Protein AF-E8N8U2-F1 (afdb_monomer_lite)

Radius of gyration: 22.41 Å; chains: 1; bounding box: 60×33×63 Å

Foldseek 3Di:
DFDWDWDQQDPPDDAQQLCVLLVVLVVLLVVLLVVLVVLVVQLVPDPDPLSVQQSVLSSVLSVLVSVLSVVVSVLSVRQIFTFRQPAFFTWQAADCVNLVSLLVSLVSQCRNVVSCVVVVVVVVLPPPVDHSVVRNVVSVVVNVVSVVLVVFHFAWTQALQGIFTFSQPDTDDDGLQQWDDWDWDDVVTWTWTHGPVGDDTDTGDCNRHVHRNVVVSLLSVCCSVCNVLNVQSRVTNVSSSVVSSVVSDDPD

Organism: Microbacterium testaceum (strain StLB037) (NCBI:txid979556)

Sequence (252 aa):
MKKILMRRLSDGRAHIPLAGDARRLSVVQGVTIAIAAGLVLIVAVADDLGIRLLFGAFSLLLVAIAAYVGCLRRLLETGVVRIDTRGPGLRFRPPVWPTAFLVAILLLLALPAVAVVVIGDAGEALSPRRSPLLLPVFSAICLAVMIWRLRVPAGLRLTVDGIRGIRARGDLAWSWDEVGEVGVDGPPAALTLTMKDGYVPVTASMRYLGSDPNQVAAIVRFFRDHPEERAILARGGQAALDRAADALRPLD

pLDDT: mean 77.25, std 13.52, range [32.91, 92.69]

Structure (mmCIF, N/CA/C/O backbone):
data_AF-E8N8U2-F1
#
_entry.id   AF-E8N8U2-F1
#
loop_
_atom_site.group_PDB
_atom_site.id
_atom_site.type_symbol
_atom_site.label_atom_id
_atom_site.label_alt_id
_atom_site.label_comp_id
_atom_site.label_asym_id
_atom_site.label_entity_id
_atom_site.label_seq_id
_atom_site.pdbx_PDB_ins_code
_atom_site.Cartn_x
_atom_site.Cartn_y
_atom_site.Cartn_z
_atom_site.occupancy
_atom_site.B_iso_or_equiv
_atom_site.auth_seq_id
_atom_site.auth_comp_id
_atom_site.auth_asym_id
_atom_site.auth_atom_id
_atom_site.pdbx_PDB_model_num
ATOM 1 N N . MET A 1 1 ? -17.807 -13.121 -7.580 1.00 32.91 1 MET A N 1
ATOM 2 C CA . MET A 1 1 ? -17.647 -11.645 -7.595 1.00 32.91 1 MET A CA 1
ATOM 3 C C . MET A 1 1 ? -17.161 -11.118 -6.240 1.00 32.91 1 MET A C 1
ATOM 5 O O . MET A 1 1 ? -17.768 -11.438 -5.223 1.00 32.91 1 MET A O 1
ATOM 9 N N . LYS A 1 2 ? -16.036 -10.381 -6.204 1.00 38.50 2 LYS A N 1
ATOM 10 C CA . LYS A 1 2 ? -15.486 -9.697 -5.008 1.00 38.50 2 LYS A CA 1
ATOM 11 C C . LYS A 1 2 ? -16.257 -8.390 -4.781 1.00 38.50 2 LYS A C 1
ATOM 13 O O . LYS A 1 2 ? -16.277 -7.566 -5.687 1.00 38.50 2 LYS A O 1
ATOM 18 N N . LYS A 1 3 ? -16.853 -8.186 -3.602 1.00 39.16 3 LYS A N 1
ATOM 19 C CA . LYS A 1 3 ? -17.550 -6.938 -3.248 1.00 39.16 3 LYS A CA 1
ATOM 20 C C . LYS A 1 3 ? -16.625 -6.113 -2.348 1.00 39.16 3 LYS A C 1
ATOM 22 O O . LYS A 1 3 ? -16.589 -6.318 -1.139 1.00 39.16 3 LYS A O 1
ATOM 27 N N . ILE A 1 4 ? -15.796 -5.276 -2.972 1.00 47.12 4 ILE A N 1
ATOM 28 C CA . ILE A 1 4 ? -14.985 -4.274 -2.269 1.00 47.12 4 ILE A CA 1
ATOM 29 C C . ILE A 1 4 ? -15.901 -3.072 -2.070 1.00 47.12 4 ILE A C 1
ATOM 31 O O . ILE A 1 4 ? -16.283 -2.433 -3.048 1.00 47.12 4 ILE A O 1
ATOM 35 N N . LEU A 1 5 ? -16.290 -2.805 -0.827 1.00 50.88 5 LEU A N 1
ATOM 36 C CA . LEU A 1 5 ? -17.048 -1.605 -0.497 1.00 50.88 5 LEU A CA 1
ATOM 37 C C . LEU A 1 5 ? -16.075 -0.425 -0.424 1.00 50.88 5 LEU A C 1
ATOM 39 O O . LEU A 1 5 ? -15.012 -0.556 0.180 1.00 50.88 5 LEU A O 1
ATOM 43 N N . MET A 1 6 ? -16.435 0.687 -1.064 1.00 50.19 6 MET A N 1
ATOM 44 C CA . MET A 1 6 ? -15.701 1.951 -1.037 1.00 50.19 6 MET A CA 1
ATOM 45 C C . MET A 1 6 ? -16.554 2.988 -0.304 1.00 50.19 6 MET A C 1
ATOM 47 O O . MET A 1 6 ? -17.667 3.264 -0.744 1.00 50.19 6 MET A O 1
ATOM 51 N N . ARG A 1 7 ? -16.063 3.552 0.806 1.00 52.69 7 ARG A N 1
ATOM 52 C CA . ARG A 1 7 ? -16.777 4.591 1.573 1.00 52.69 7 ARG A CA 1
ATOM 53 C C . ARG A 1 7 ? -15.791 5.622 2.135 1.00 52.69 7 ARG A C 1
ATOM 55 O O . ARG A 1 7 ? -14.693 5.249 2.549 1.00 52.69 7 ARG A O 1
ATOM 62 N N . ARG A 1 8 ? -16.183 6.901 2.125 1.00 53.19 8 ARG A N 1
ATOM 63 C CA . ARG A 1 8 ? -15.493 8.031 2.776 1.00 53.19 8 ARG A CA 1
ATOM 64 C C . ARG A 1 8 ? -16.214 8.297 4.101 1.00 53.19 8 ARG A C 1
ATOM 66 O O . ARG A 1 8 ? -17.439 8.368 4.085 1.00 53.19 8 ARG A O 1
ATOM 73 N N . LEU A 1 9 ? -15.496 8.351 5.227 1.00 53.72 9 LEU A N 1
ATOM 74 C CA . LEU A 1 9 ? -16.121 8.308 6.562 1.00 53.72 9 LEU A CA 1
ATOM 75 C C . LEU A 1 9 ? -16.034 9.614 7.369 1.00 53.72 9 LEU A C 1
ATOM 77 O O . LEU A 1 9 ? -16.703 9.701 8.388 1.00 53.72 9 LEU A O 1
ATOM 81 N N . SER A 1 10 ? -15.280 10.641 6.954 1.00 49.28 10 SER A N 1
ATOM 82 C CA . SER A 1 10 ? -15.231 11.908 7.711 1.00 49.28 10 SER A CA 1
ATOM 83 C C . SER A 1 10 ? -14.700 13.081 6.880 1.00 49.28 10 SER A C 1
ATOM 85 O O . SER A 1 10 ? -13.643 12.932 6.264 1.00 49.28 10 SER A O 1
ATOM 87 N N . ASP A 1 11 ? -15.361 14.241 6.983 1.00 47.38 11 ASP A N 1
ATOM 88 C CA . ASP A 1 11 ? -14.888 15.565 6.522 1.00 47.38 11 ASP A CA 1
ATOM 89 C C . ASP A 1 11 ? -14.392 16.479 7.679 1.00 47.38 11 ASP A C 1
ATOM 91 O O . ASP A 1 11 ? -13.980 17.605 7.428 1.00 47.38 11 ASP A O 1
ATOM 95 N N . GLY A 1 12 ? -14.379 16.021 8.945 1.00 41.62 12 GLY A N 1
ATOM 96 C CA . GLY A 1 12 ? -14.263 16.918 10.117 1.00 41.62 12 GLY A CA 1
ATOM 97 C C . GLY A 1 12 ? -12.972 16.894 10.959 1.00 41.62 12 GLY A C 1
ATOM 98 O O . GLY A 1 12 ? -12.856 17.690 11.885 1.00 41.62 12 GLY A O 1
ATOM 99 N N . ARG A 1 13 ? -11.993 16.010 10.706 1.00 41.97 13 ARG A N 1
ATOM 100 C CA . ARG A 1 13 ? -10.695 16.007 11.432 1.00 41.97 13 ARG A CA 1
ATOM 101 C C . ARG A 1 13 ? -9.575 16.576 10.566 1.00 41.97 13 ARG A C 1
ATOM 103 O O . ARG A 1 13 ? -9.617 16.412 9.350 1.00 41.97 13 ARG A O 1
ATOM 110 N N . ALA A 1 14 ? -8.556 17.170 11.202 1.00 42.66 14 ALA A N 1
ATOM 111 C CA . ALA A 1 14 ? -7.316 17.602 10.551 1.00 42.66 14 ALA A CA 1
ATOM 112 C C . ALA A 1 14 ? -6.769 16.466 9.670 1.00 42.66 14 ALA A C 1
ATOM 114 O O . ALA A 1 14 ? -6.264 15.457 10.161 1.00 42.66 14 ALA A O 1
ATOM 115 N N . HIS A 1 15 ? -6.975 16.601 8.362 1.00 56.41 15 HIS A N 1
ATOM 116 C CA . HIS A 1 15 ? -6.668 15.568 7.390 1.00 56.41 15 HIS A CA 1
ATOM 117 C C . HIS A 1 15 ? -5.213 15.731 6.977 1.00 56.41 15 HIS A C 1
ATOM 119 O O . HIS A 1 15 ? -4.861 16.730 6.347 1.00 56.41 15 HIS A O 1
ATOM 125 N N . ILE A 1 16 ? -4.362 14.763 7.325 1.00 55.03 16 ILE A N 1
ATOM 126 C CA . ILE A 1 16 ? -2.995 14.767 6.810 1.00 55.03 16 ILE A CA 1
ATOM 127 C C . ILE A 1 16 ? -3.089 14.469 5.314 1.00 55.03 16 ILE A C 1
ATOM 129 O O . ILE A 1 16 ? -3.596 13.401 4.942 1.00 55.03 16 ILE A O 1
ATOM 133 N N . PRO A 1 17 ? -2.656 15.401 4.446 1.00 60.53 17 PRO A N 1
ATOM 134 C CA . PRO A 1 17 ? -2.900 15.280 3.027 1.00 60.53 17 PRO A CA 1
ATOM 135 C C . PRO A 1 17 ? -2.204 14.039 2.473 1.00 60.53 17 PRO A C 1
ATOM 137 O O . PRO A 1 17 ? -0.979 13.915 2.500 1.00 60.53 17 PRO A O 1
ATOM 140 N N . LEU A 1 18 ? -2.999 13.172 1.846 1.00 61.81 18 LEU A N 1
ATOM 141 C CA . LEU A 1 18 ? -2.507 12.135 0.931 1.00 61.81 18 LEU A CA 1
ATOM 142 C C . LEU A 1 18 ? -1.727 12.763 -0.248 1.00 61.81 18 LEU A C 1
ATOM 144 O O . LEU A 1 18 ? -0.891 12.119 -0.878 1.00 61.81 18 LEU A O 1
ATOM 148 N N . ALA A 1 19 ? -2.015 14.038 -0.543 1.00 51.94 19 ALA A N 1
ATOM 149 C CA . ALA A 1 19 ? -1.671 14.752 -1.770 1.00 51.94 19 ALA A CA 1
ATOM 150 C C . ALA A 1 19 ? -0.252 15.345 -1.838 1.00 51.94 19 ALA A C 1
ATOM 152 O O . ALA A 1 19 ? 0.166 15.742 -2.928 1.00 51.94 19 ALA A O 1
ATOM 153 N N . GLY A 1 20 ? 0.512 15.382 -0.736 1.00 56.69 20 GLY A N 1
ATOM 154 C CA . GLY A 1 20 ? 1.924 15.802 -0.784 1.00 56.69 20 GLY A CA 1
ATOM 155 C C . GLY A 1 20 ? 2.743 14.973 -1.788 1.00 56.69 20 GLY A C 1
ATOM 156 O O . GLY A 1 20 ? 3.606 15.500 -2.495 1.00 56.69 20 GLY A O 1
ATOM 157 N N . ASP A 1 21 ? 2.372 13.699 -1.932 1.00 59.94 21 ASP A N 1
ATOM 158 C CA . ASP A 1 21 ? 2.915 12.777 -2.924 1.00 59.94 21 ASP A CA 1
ATOM 159 C C . ASP A 1 21 ? 2.418 13.063 -4.345 1.00 59.94 21 ASP A C 1
ATOM 161 O O . ASP A 1 21 ? 3.206 13.003 -5.278 1.00 59.94 21 ASP A O 1
ATOM 165 N N . ALA A 1 22 ? 1.146 13.407 -4.562 1.00 63.66 22 ALA A N 1
ATOM 166 C CA . ALA A 1 22 ? 0.559 13.437 -5.908 1.00 63.66 22 ALA A CA 1
ATOM 167 C C . ALA A 1 22 ? 1.244 14.444 -6.851 1.00 63.66 22 ALA A C 1
ATOM 169 O O . ALA A 1 22 ? 1.527 14.116 -8.008 1.00 63.66 22 ALA A O 1
ATOM 170 N N . ARG A 1 23 ? 1.583 15.643 -6.351 1.00 70.75 23 ARG A N 1
ATOM 171 C CA . ARG A 1 23 ? 2.316 16.652 -7.135 1.00 70.75 23 ARG A CA 1
ATOM 172 C C . ARG A 1 23 ? 3.746 16.199 -7.430 1.00 70.75 23 ARG A C 1
ATOM 174 O O . ARG A 1 23 ? 4.164 16.251 -8.584 1.00 70.75 23 ARG A O 1
ATOM 181 N N . ARG A 1 24 ? 4.482 15.703 -6.430 1.00 73.00 24 ARG A N 1
ATOM 182 C CA . ARG A 1 24 ? 5.845 15.174 -6.628 1.00 73.00 24 ARG A CA 1
ATOM 183 C C . ARG A 1 24 ? 5.853 13.981 -7.586 1.00 73.00 24 ARG A C 1
ATOM 185 O O . ARG A 1 24 ? 6.661 13.949 -8.505 1.00 73.00 24 ARG A O 1
ATOM 192 N N . LEU A 1 25 ? 4.905 13.058 -7.435 1.00 74.56 25 LEU A N 1
ATOM 193 C CA . LEU A 1 25 ? 4.714 11.907 -8.313 1.00 74.56 25 LEU A CA 1
ATOM 194 C C . LEU A 1 25 ? 4.380 12.336 -9.744 1.00 74.56 25 LEU A C 1
ATOM 196 O O . LEU A 1 25 ? 4.867 11.706 -10.672 1.00 74.56 25 LEU A O 1
ATOM 200 N N . SER A 1 26 ? 3.614 13.416 -9.947 1.00 80.62 26 SER A N 1
ATOM 201 C CA . SER A 1 26 ? 3.339 13.946 -11.292 1.00 80.62 26 SER A CA 1
ATOM 202 C C . SER A 1 26 ? 4.596 14.485 -11.982 1.00 80.62 26 SER A C 1
ATOM 204 O O . SER A 1 26 ? 4.818 14.186 -13.154 1.00 80.62 26 SER A O 1
ATOM 206 N N . VAL A 1 27 ? 5.459 15.196 -11.245 1.00 84.44 27 VAL A N 1
ATOM 207 C CA . VAL A 1 27 ? 6.751 15.679 -11.758 1.00 84.44 27 VAL A CA 1
ATOM 208 C C . VAL A 1 27 ? 7.671 14.502 -12.069 1.00 84.44 27 VAL A C 1
ATOM 210 O O . VAL A 1 27 ? 8.195 14.417 -13.175 1.00 84.44 27 VAL A O 1
ATOM 213 N N . VAL A 1 28 ? 7.813 13.554 -11.137 1.00 84.38 28 VAL A N 1
ATOM 214 C CA . VAL A 1 28 ? 8.622 12.340 -11.337 1.00 84.38 28 VAL A CA 1
ATOM 215 C C . VAL A 1 28 ? 8.120 11.543 -12.541 1.00 84.38 28 VAL A C 1
ATOM 217 O O . VAL A 1 28 ? 8.923 11.122 -13.371 1.00 84.38 28 VAL A O 1
ATOM 220 N N . GLN A 1 29 ? 6.804 11.368 -12.683 1.00 86.38 29 GLN A N 1
ATOM 221 C CA . GLN A 1 29 ? 6.200 10.684 -13.823 1.00 86.38 29 GLN A CA 1
ATOM 222 C C . GLN A 1 29 ? 6.498 11.412 -15.139 1.00 86.38 29 GLN A C 1
ATOM 224 O O . GLN A 1 29 ? 6.915 10.764 -16.094 1.00 86.38 29 GLN A O 1
ATOM 229 N N . GLY A 1 30 ? 6.326 12.737 -15.188 1.00 86.75 30 GLY A N 1
ATOM 230 C CA . GLY A 1 30 ? 6.609 13.539 -16.380 1.00 86.75 30 GLY A CA 1
ATOM 231 C C . GLY A 1 30 ? 8.075 13.455 -16.805 1.00 86.75 30 GLY A C 1
ATOM 232 O O . GLY A 1 30 ? 8.359 13.173 -17.966 1.00 86.75 30 GLY A O 1
ATOM 233 N N . VAL A 1 31 ? 9.004 13.600 -15.854 1.00 89.38 31 VAL A N 1
ATOM 234 C CA . VAL A 1 31 ? 10.449 13.454 -16.102 1.00 89.38 31 VAL A CA 1
ATOM 235 C C . VAL A 1 31 ? 10.784 12.040 -16.583 1.00 89.38 31 VAL A C 1
ATOM 237 O O . VAL A 1 31 ? 11.511 11.882 -17.559 1.00 89.38 31 VAL A O 1
ATOM 240 N N . THR A 1 32 ? 10.212 11.008 -15.958 1.00 88.44 32 THR A N 1
ATOM 241 C CA . THR A 1 32 ? 10.439 9.605 -16.353 1.00 88.44 32 THR A CA 1
ATOM 242 C C . THR A 1 32 ? 9.965 9.344 -17.784 1.00 88.44 32 THR A C 1
ATOM 244 O O . THR A 1 32 ? 10.671 8.695 -18.552 1.00 88.44 32 THR A O 1
ATOM 247 N N . ILE A 1 33 ? 8.799 9.880 -18.166 1.00 90.75 33 ILE A N 1
ATOM 248 C CA . ILE A 1 33 ? 8.262 9.768 -19.530 1.00 90.75 33 ILE A CA 1
ATOM 249 C C . ILE A 1 33 ? 9.156 10.506 -20.531 1.00 90.75 33 ILE A C 1
ATOM 251 O O . ILE A 1 33 ? 9.441 9.960 -21.593 1.00 90.75 33 ILE A O 1
ATOM 255 N N . ALA A 1 34 ? 9.627 11.711 -20.198 1.00 90.19 34 ALA A N 1
ATOM 256 C CA . ALA A 1 34 ? 10.512 12.480 -21.071 1.00 90.19 34 ALA A CA 1
ATOM 257 C C . ALA A 1 34 ? 11.840 11.749 -21.333 1.00 90.19 34 ALA A C 1
ATOM 259 O O . ALA A 1 34 ? 12.272 11.652 -22.481 1.00 90.19 34 ALA A O 1
ATOM 260 N N . ILE A 1 35 ? 12.450 11.168 -20.292 1.00 90.19 35 ILE A N 1
ATOM 261 C CA . ILE A 1 35 ? 13.670 10.358 -20.432 1.00 90.19 35 ILE A CA 1
ATOM 262 C C . ILE A 1 35 ? 13.387 9.118 -21.288 1.00 90.19 35 ILE A C 1
ATOM 264 O O . ILE A 1 35 ? 14.141 8.836 -22.216 1.00 90.19 35 ILE A O 1
ATOM 268 N N . ALA A 1 36 ? 12.288 8.403 -21.023 1.00 89.06 36 ALA A N 1
ATOM 269 C CA . ALA A 1 36 ? 11.909 7.230 -21.808 1.00 89.06 36 ALA A CA 1
ATOM 270 C C . ALA A 1 36 ? 11.728 7.566 -23.297 1.00 89.06 36 ALA A C 1
ATOM 272 O O . ALA A 1 36 ? 12.220 6.835 -24.149 1.00 89.06 36 ALA A O 1
ATOM 273 N N . ALA A 1 37 ? 11.081 8.690 -23.617 1.00 89.38 37 ALA A N 1
ATOM 274 C CA . ALA A 1 37 ? 10.908 9.147 -24.994 1.00 89.38 37 ALA A CA 1
ATOM 275 C C . ALA A 1 37 ? 12.252 9.452 -25.679 1.00 89.38 37 ALA A C 1
ATOM 277 O O . ALA A 1 37 ? 12.455 9.065 -26.829 1.00 89.38 37 ALA A O 1
ATOM 278 N N . GLY A 1 38 ? 13.190 10.081 -24.961 1.00 88.38 38 GLY A N 1
ATOM 279 C CA . GLY A 1 38 ? 14.549 10.310 -25.456 1.00 88.38 38 GLY A CA 1
ATOM 280 C C . GLY A 1 38 ? 15.285 9.006 -25.774 1.00 88.38 38 GLY A C 1
ATOM 281 O O . GLY A 1 38 ? 15.897 8.888 -26.832 1.00 88.38 38 GLY A O 1
ATOM 282 N N . LEU A 1 39 ? 15.170 7.995 -24.908 1.00 87.88 39 LEU A N 1
ATOM 283 C CA . LEU A 1 39 ? 15.775 6.684 -25.153 1.00 87.88 39 LEU A CA 1
ATOM 284 C C . LEU A 1 39 ? 15.140 5.956 -26.346 1.00 87.88 39 LEU A C 1
ATOM 286 O O . LEU A 1 39 ? 15.860 5.360 -27.140 1.00 87.88 39 LEU A O 1
ATOM 290 N N . VAL A 1 40 ? 13.820 6.048 -26.526 1.00 89.56 40 VAL A N 1
ATOM 291 C CA . VAL A 1 40 ? 13.135 5.496 -27.708 1.00 89.56 40 VAL A CA 1
ATOM 292 C C . VAL A 1 40 ? 13.631 6.155 -28.996 1.00 89.56 40 VAL A C 1
ATOM 294 O O . VAL A 1 40 ? 13.844 5.462 -29.989 1.00 89.56 40 VAL A O 1
ATOM 297 N N . LEU A 1 41 ? 13.872 7.470 -28.985 1.00 89.00 41 LEU A N 1
ATOM 298 C CA . LEU A 1 41 ? 14.446 8.170 -30.135 1.00 89.00 41 LEU A CA 1
ATOM 299 C C . LEU A 1 41 ? 15.868 7.673 -30.446 1.00 89.00 41 LEU A C 1
ATOM 301 O O . LEU A 1 41 ? 16.187 7.443 -31.609 1.00 89.00 41 LEU A O 1
ATOM 305 N N . ILE A 1 42 ? 16.695 7.440 -29.420 1.00 85.88 42 ILE A N 1
ATOM 306 C CA . ILE A 1 42 ? 18.032 6.847 -29.592 1.00 85.88 42 ILE A CA 1
ATOM 307 C C . ILE A 1 42 ? 17.922 5.458 -30.229 1.00 85.88 42 ILE A C 1
ATOM 309 O O . ILE A 1 42 ? 18.637 5.172 -31.183 1.00 85.88 42 ILE A O 1
ATOM 313 N N . VAL A 1 43 ? 17.002 4.610 -29.759 1.00 87.88 43 VAL A N 1
ATOM 314 C CA . VAL A 1 43 ? 16.765 3.274 -30.338 1.00 87.88 43 VAL A CA 1
ATOM 315 C C . VAL A 1 43 ? 16.347 3.360 -31.808 1.00 87.88 43 VAL A C 1
ATOM 317 O O . VAL A 1 43 ? 16.778 2.532 -32.608 1.00 87.88 43 VAL A O 1
ATOM 320 N N . ALA A 1 44 ? 15.529 4.349 -32.174 1.00 87.94 44 ALA A N 1
ATOM 321 C CA . ALA A 1 44 ? 15.048 4.523 -33.542 1.00 87.94 44 ALA A CA 1
ATOM 322 C C . ALA A 1 44 ? 16.153 4.939 -34.529 1.00 87.94 44 ALA A C 1
ATOM 324 O O . ALA A 1 44 ? 16.064 4.599 -35.706 1.00 87.94 44 ALA A O 1
ATOM 325 N N . VAL A 1 45 ? 17.174 5.664 -34.059 1.00 91.19 45 VAL A N 1
ATOM 326 C CA . VAL A 1 45 ? 18.262 6.205 -34.898 1.00 91.19 45 VAL A CA 1
ATOM 327 C C . VAL A 1 45 ? 19.539 5.364 -34.819 1.00 91.19 45 VAL A C 1
ATOM 329 O O . VAL A 1 45 ? 20.360 5.409 -35.726 1.00 91.19 45 VAL A O 1
ATOM 332 N N . ALA A 1 46 ? 19.731 4.589 -33.751 1.00 86.56 46 ALA A N 1
ATOM 333 C CA . ALA A 1 46 ? 20.899 3.730 -33.604 1.00 86.56 46 ALA A CA 1
ATOM 334 C C . ALA A 1 46 ? 20.912 2.640 -34.677 1.00 86.56 46 ALA A C 1
ATOM 336 O O . ALA A 1 46 ? 19.898 1.981 -34.862 1.00 86.56 46 ALA A O 1
ATOM 337 N N . ASP A 1 47 ? 22.050 2.391 -35.321 1.00 82.81 47 ASP A N 1
ATOM 338 C CA . ASP A 1 47 ? 22.227 1.250 -36.236 1.00 82.81 47 ASP A CA 1
ATOM 339 C C . ASP A 1 47 ? 22.795 0.011 -35.531 1.00 82.81 47 ASP A C 1
ATOM 341 O O . ASP A 1 47 ? 22.591 -1.120 -35.972 1.00 82.81 47 ASP A O 1
ATOM 345 N N . ASP A 1 48 ? 23.452 0.217 -34.390 1.00 84.69 48 ASP A N 1
ATOM 346 C CA . ASP A 1 48 ? 24.036 -0.848 -33.586 1.00 84.69 48 ASP A CA 1
ATOM 347 C C . ASP A 1 48 ? 22.960 -1.620 -32.799 1.00 84.69 48 ASP A C 1
ATOM 349 O O . ASP A 1 48 ? 22.165 -1.051 -32.038 1.00 84.69 48 ASP A O 1
ATOM 353 N N . LEU A 1 49 ? 22.941 -2.944 -32.975 1.00 80.94 49 LEU A N 1
ATOM 354 C CA . LEU A 1 49 ? 21.988 -3.836 -32.312 1.00 80.94 49 LEU A CA 1
ATOM 355 C C . LEU A 1 49 ? 22.137 -3.800 -30.785 1.00 80.94 49 LEU A C 1
ATOM 357 O O . LEU A 1 49 ? 21.132 -3.859 -30.074 1.00 80.94 49 LEU A O 1
ATOM 361 N N . GLY A 1 50 ? 23.360 -3.680 -30.272 1.00 79.50 50 GLY A N 1
ATOM 362 C CA . GLY A 1 50 ? 23.621 -3.618 -28.842 1.00 79.50 50 GLY A CA 1
ATOM 363 C C . GLY A 1 50 ? 23.073 -2.345 -28.206 1.00 79.50 50 GLY A C 1
ATOM 364 O O . GLY A 1 50 ? 22.382 -2.408 -27.186 1.00 79.50 50 GLY A O 1
ATOM 365 N N . ILE A 1 51 ? 23.271 -1.203 -28.867 1.00 78.44 51 ILE A N 1
ATOM 366 C CA . ILE A 1 51 ? 22.678 0.088 -28.493 1.00 78.44 51 ILE A CA 1
ATOM 367 C C . ILE A 1 51 ? 21.145 -0.012 -28.491 1.00 78.44 51 ILE A C 1
ATOM 369 O O . ILE A 1 51 ? 20.505 0.372 -27.507 1.00 78.44 51 ILE A O 1
ATOM 373 N N . ARG A 1 52 ? 20.537 -0.589 -29.539 1.00 84.88 52 ARG A N 1
ATOM 374 C CA . ARG A 1 52 ? 19.075 -0.781 -29.616 1.00 84.88 52 ARG A CA 1
ATOM 375 C C . ARG A 1 52 ? 18.535 -1.646 -28.476 1.00 84.88 52 ARG A C 1
ATOM 377 O O . ARG A 1 52 ? 17.532 -1.282 -27.862 1.00 84.88 52 ARG A O 1
ATOM 384 N N . LEU A 1 53 ? 19.188 -2.770 -28.174 1.00 83.38 53 LEU A N 1
ATOM 385 C CA . LEU A 1 53 ? 18.759 -3.688 -27.115 1.00 83.38 53 LEU A CA 1
ATOM 386 C C . LEU A 1 53 ? 18.899 -3.059 -25.724 1.00 83.38 53 LEU A C 1
ATOM 388 O O . LEU A 1 53 ? 17.970 -3.142 -24.917 1.00 83.38 53 LEU A O 1
ATOM 392 N N . LEU A 1 54 ? 20.023 -2.393 -25.455 1.00 82.12 54 LEU A N 1
ATOM 393 C CA . LEU A 1 54 ? 20.286 -1.766 -24.164 1.00 82.12 54 LEU A CA 1
ATOM 394 C C . LEU A 1 54 ? 19.313 -0.611 -23.891 1.00 82.12 54 LEU A C 1
ATOM 396 O O . LEU A 1 54 ? 18.610 -0.611 -22.876 1.00 82.12 54 LEU A O 1
ATOM 400 N N . PHE A 1 55 ? 19.223 0.360 -24.804 1.00 83.94 55 PHE A N 1
ATOM 401 C CA . PHE A 1 55 ? 18.338 1.514 -24.631 1.00 83.94 55 PHE A CA 1
ATOM 402 C C . PHE A 1 55 ? 16.860 1.140 -24.759 1.00 83.94 55 PHE A C 1
ATOM 404 O O . PHE A 1 55 ? 16.021 1.740 -24.084 1.00 83.94 55 PHE A O 1
ATOM 411 N N . GLY A 1 56 ? 16.533 0.106 -25.537 1.00 85.94 56 GLY A N 1
ATOM 412 C CA . GLY A 1 56 ? 15.193 -0.474 -25.597 1.00 85.94 56 GLY A CA 1
ATOM 413 C C . GLY A 1 56 ? 14.762 -1.056 -24.250 1.00 85.94 56 GLY A C 1
ATOM 414 O O . GLY A 1 56 ? 13.679 -0.732 -23.758 1.00 85.94 56 GLY A O 1
ATOM 415 N N . ALA A 1 57 ? 15.633 -1.836 -23.600 1.00 85.81 57 ALA A N 1
ATOM 416 C CA . ALA A 1 57 ? 15.371 -2.388 -22.270 1.00 85.81 57 ALA A CA 1
ATOM 417 C C . ALA A 1 57 ? 15.174 -1.286 -21.212 1.00 85.81 57 ALA A C 1
ATOM 419 O O . ALA A 1 57 ? 14.221 -1.343 -20.430 1.00 85.81 57 ALA A O 1
ATOM 420 N N . PHE A 1 58 ? 16.017 -0.246 -21.217 1.00 84.06 58 PHE A N 1
ATOM 421 C CA . PHE A 1 58 ? 15.858 0.896 -20.310 1.00 84.06 58 PHE A CA 1
ATOM 422 C C . PHE A 1 58 ? 14.578 1.693 -20.581 1.00 84.06 58 PHE A C 1
ATOM 424 O O . PHE A 1 58 ? 13.886 2.071 -19.636 1.00 84.06 58 PHE A O 1
ATOM 431 N N . SER A 1 59 ? 14.224 1.905 -21.849 1.00 87.88 59 SER A N 1
ATOM 432 C CA . SER A 1 59 ? 12.983 2.587 -22.235 1.00 87.88 59 SER A CA 1
ATOM 433 C C . SER A 1 59 ? 11.764 1.851 -21.690 1.00 87.88 59 SER A C 1
ATOM 435 O O . SER A 1 59 ? 10.899 2.455 -21.056 1.00 87.88 59 SER A O 1
ATOM 437 N N . LEU A 1 60 ? 11.724 0.528 -21.871 1.00 89.69 60 LEU A N 1
ATOM 438 C CA . LEU A 1 60 ? 10.637 -0.316 -21.383 1.00 89.69 60 LEU A CA 1
ATOM 439 C C . LEU A 1 60 ? 10.527 -0.282 -19.852 1.00 89.69 60 LEU A C 1
ATOM 441 O O . LEU A 1 60 ? 9.425 -0.159 -19.312 1.00 89.69 60 LEU A O 1
ATOM 445 N N . LEU A 1 61 ? 11.663 -0.336 -19.151 1.00 88.44 61 LEU A N 1
ATOM 446 C CA . LEU A 1 61 ? 11.718 -0.205 -17.696 1.00 88.44 61 LEU A CA 1
ATOM 447 C C . LEU A 1 61 ? 11.161 1.150 -17.228 1.00 88.44 61 LEU A C 1
ATOM 449 O O . LEU A 1 61 ? 10.333 1.189 -16.318 1.00 88.44 61 LEU A O 1
ATOM 453 N N . LEU A 1 62 ? 11.571 2.255 -17.856 1.00 88.62 62 LEU A N 1
ATOM 454 C CA . LEU A 1 62 ? 11.100 3.595 -17.496 1.00 88.62 62 LEU A CA 1
ATOM 455 C C . LEU A 1 62 ? 9.603 3.768 -17.768 1.00 88.62 62 LEU A C 1
ATOM 457 O O . LEU A 1 62 ? 8.893 4.322 -16.928 1.00 88.62 62 LEU A O 1
ATOM 461 N N . VAL A 1 63 ? 9.095 3.242 -18.886 1.00 90.12 63 VAL A N 1
ATOM 462 C CA . VAL A 1 63 ? 7.653 3.231 -19.180 1.00 90.12 63 VAL A CA 1
ATOM 463 C C . VAL A 1 63 ? 6.887 2.446 -18.113 1.00 90.12 63 VAL A C 1
ATOM 465 O O . VAL A 1 63 ? 5.866 2.926 -17.618 1.00 90.12 63 VAL A O 1
ATOM 468 N N . ALA A 1 64 ? 7.388 1.281 -17.694 1.00 88.94 64 ALA A N 1
ATOM 469 C CA . ALA A 1 64 ? 6.766 0.492 -16.633 1.00 88.94 64 ALA A CA 1
ATOM 470 C C . ALA A 1 64 ? 6.768 1.222 -15.277 1.00 88.94 64 ALA A C 1
ATOM 472 O O . ALA A 1 64 ? 5.756 1.211 -14.570 1.00 88.94 64 ALA A O 1
ATOM 473 N N . ILE A 1 65 ? 7.865 1.907 -14.932 1.00 87.81 65 ILE A N 1
ATOM 474 C CA . ILE A 1 65 ? 7.957 2.748 -13.729 1.00 87.81 65 ILE A CA 1
ATOM 475 C C . ILE A 1 65 ? 6.955 3.908 -13.807 1.00 87.81 65 ILE A C 1
ATOM 477 O O . ILE A 1 65 ? 6.209 4.134 -12.852 1.00 87.81 65 ILE A O 1
ATOM 481 N N . ALA A 1 66 ? 6.879 4.613 -14.938 1.00 87.88 66 ALA A N 1
ATOM 482 C CA . ALA A 1 66 ? 5.938 5.714 -15.138 1.00 87.88 66 ALA A CA 1
ATOM 483 C C . ALA A 1 66 ? 4.476 5.249 -15.043 1.00 87.88 66 ALA A C 1
ATOM 485 O O . ALA A 1 66 ? 3.660 5.906 -14.391 1.00 87.88 66 ALA A O 1
ATOM 486 N N . ALA A 1 67 ? 4.149 4.097 -15.636 1.00 87.62 67 ALA A N 1
ATOM 487 C CA . ALA A 1 67 ? 2.830 3.481 -15.531 1.00 87.62 67 ALA A CA 1
ATOM 488 C C . ALA A 1 67 ? 2.493 3.124 -14.075 1.00 87.62 67 ALA A C 1
ATOM 490 O O . ALA A 1 67 ? 1.409 3.455 -13.592 1.00 87.62 67 ALA A O 1
ATOM 491 N N . TYR A 1 68 ? 3.438 2.525 -13.343 1.00 85.94 68 TYR A N 1
ATOM 492 C CA . TYR A 1 68 ? 3.269 2.209 -11.925 1.00 85.94 68 TYR A CA 1
ATOM 493 C C . TYR A 1 68 ? 3.032 3.458 -11.070 1.00 85.94 68 TYR A C 1
ATOM 495 O O . TYR A 1 68 ? 2.109 3.469 -10.254 1.00 85.94 68 TYR A O 1
ATOM 503 N N . VAL A 1 69 ? 3.814 4.522 -11.277 1.00 83.75 69 VAL A N 1
ATOM 504 C CA . VAL A 1 69 ? 3.633 5.810 -10.588 1.00 83.75 69 VAL A CA 1
ATOM 505 C C . VAL A 1 69 ? 2.262 6.409 -10.906 1.00 83.75 69 VAL A C 1
ATOM 507 O O . VAL A 1 69 ? 1.557 6.826 -9.987 1.00 83.75 69 VAL A O 1
ATOM 510 N N . GLY A 1 70 ? 1.836 6.387 -12.172 1.00 83.44 70 GLY A N 1
ATOM 511 C CA . GLY A 1 70 ? 0.513 6.862 -12.582 1.00 83.44 70 GLY A CA 1
ATOM 512 C C . GLY A 1 70 ? -0.629 6.082 -11.924 1.00 83.44 70 GLY A C 1
ATOM 513 O O . GLY A 1 70 ? -1.585 6.675 -11.420 1.00 83.44 70 GLY A O 1
ATOM 514 N N . CYS A 1 71 ? -0.521 4.753 -11.854 1.00 82.31 71 CYS A N 1
ATOM 515 C CA . CYS A 1 71 ? -1.487 3.917 -11.143 1.00 82.31 71 CYS A CA 1
ATOM 516 C C . CYS A 1 71 ? -1.471 4.174 -9.628 1.00 82.31 71 CYS A C 1
ATOM 518 O O . CYS A 1 71 ? -2.532 4.219 -9.004 1.00 82.31 71 CYS A O 1
ATOM 520 N N . LEU A 1 72 ? -0.292 4.360 -9.026 1.00 76.88 72 LEU A N 1
ATOM 521 C CA . LEU A 1 72 ? -0.159 4.670 -7.602 1.00 76.88 72 LEU A CA 1
ATOM 522 C C . LEU A 1 72 ? -0.786 6.026 -7.273 1.00 76.88 72 LEU A C 1
ATOM 524 O O . LEU A 1 72 ? -1.484 6.134 -6.270 1.00 76.88 72 LEU A O 1
ATOM 528 N N . ARG A 1 73 ? -0.621 7.026 -8.144 1.00 75.81 73 ARG A N 1
ATOM 529 C CA . ARG A 1 73 ? -1.266 8.333 -7.995 1.00 75.81 73 ARG A CA 1
ATOM 530 C C . ARG A 1 73 ? -2.786 8.200 -7.956 1.00 75.81 73 ARG A C 1
ATOM 532 O O . ARG A 1 73 ? -3.405 8.677 -7.014 1.00 75.81 73 ARG A O 1
ATOM 539 N N . ARG A 1 74 ? -3.372 7.444 -8.893 1.00 74.69 74 ARG A N 1
ATOM 540 C CA . ARG A 1 74 ? -4.819 7.151 -8.895 1.00 74.69 74 ARG A CA 1
ATOM 541 C C . ARG A 1 74 ? -5.279 6.446 -7.617 1.00 74.69 74 ARG A C 1
ATOM 543 O O . ARG A 1 74 ? -6.410 6.636 -7.187 1.00 74.69 74 ARG A O 1
ATOM 550 N N . LEU A 1 75 ? -4.424 5.620 -7.009 1.00 70.25 75 LEU A N 1
ATOM 551 C CA . LEU A 1 75 ? -4.729 4.974 -5.732 1.00 70.25 75 LEU A CA 1
ATOM 552 C C . LEU A 1 75 ? -4.752 5.985 -4.578 1.00 70.25 75 LEU A C 1
ATOM 554 O O . LEU A 1 75 ? -5.660 5.922 -3.755 1.00 70.25 75 LEU A O 1
ATOM 558 N N . LEU A 1 76 ? -3.775 6.894 -4.540 1.00 66.62 76 LEU A N 1
ATOM 559 C CA . LEU A 1 76 ? -3.610 7.914 -3.498 1.00 66.62 76 LEU A CA 1
ATOM 560 C C . LEU A 1 76 ? -4.642 9.046 -3.598 1.00 66.62 76 LEU A C 1
ATOM 562 O O . LEU A 1 76 ? -5.046 9.590 -2.579 1.00 66.62 76 LEU A O 1
ATOM 566 N N . GLU A 1 77 ? -5.103 9.372 -4.807 1.00 62.09 77 GLU A N 1
ATOM 567 C CA . GLU A 1 77 ? -6.170 10.358 -5.045 1.00 62.09 77 GLU A CA 1
ATOM 568 C C . GLU A 1 77 ? -7.534 9.875 -4.511 1.00 62.09 77 GLU A C 1
ATOM 570 O O . GLU A 1 77 ? -8.418 10.679 -4.221 1.00 62.09 77 GLU A O 1
ATOM 575 N N . THR A 1 78 ? -7.716 8.561 -4.330 1.00 57.19 78 THR A N 1
ATOM 576 C CA . THR A 1 78 ? -8.965 7.996 -3.808 1.00 57.19 78 THR A CA 1
ATOM 577 C C . THR A 1 78 ? -8.925 7.887 -2.283 1.00 57.19 78 THR A C 1
ATOM 579 O O . THR A 1 78 ? -8.346 6.939 -1.766 1.00 57.19 78 THR A O 1
ATOM 582 N N . GLY A 1 79 ? -9.588 8.800 -1.555 1.00 57.75 79 GLY A N 1
ATOM 583 C CA . GLY A 1 79 ? -9.821 8.756 -0.091 1.00 57.75 79 GLY A CA 1
ATOM 584 C C . GLY A 1 79 ? -10.760 7.622 0.349 1.00 57.75 79 GLY A C 1
ATOM 585 O O . GLY A 1 79 ? -11.752 7.824 1.046 1.00 57.75 79 GLY A O 1
ATOM 586 N N . VAL A 1 80 ? -10.495 6.426 -0.160 1.00 64.81 80 VAL A N 1
ATOM 587 C CA . VAL A 1 80 ? -11.385 5.279 -0.161 1.00 64.81 80 VAL A CA 1
ATOM 588 C C . VAL A 1 80 ? -10.880 4.248 0.829 1.00 64.81 80 VAL A C 1
ATOM 590 O O . VAL A 1 80 ? -9.725 3.823 0.775 1.00 64.81 80 VAL A O 1
ATOM 593 N N . VAL A 1 81 ? -11.781 3.780 1.685 1.00 59.72 81 VAL A N 1
ATOM 594 C CA . VAL A 1 81 ? -11.569 2.591 2.505 1.00 59.72 81 VAL A CA 1
ATOM 595 C C . VAL A 1 81 ? -11.935 1.351 1.690 1.00 59.72 81 VAL A C 1
ATOM 597 O O . VAL A 1 81 ? -13.043 1.275 1.172 1.00 59.72 81 VAL A O 1
ATOM 600 N N . ARG A 1 82 ? -11.015 0.388 1.555 1.00 71.44 82 ARG A N 1
ATOM 601 C CA . ARG A 1 82 ? -11.237 -0.903 0.884 1.00 71.44 82 ARG A CA 1
ATOM 602 C C . ARG A 1 82 ? -11.267 -2.025 1.910 1.00 71.44 82 ARG A C 1
ATOM 604 O O . ARG A 1 82 ? -10.223 -2.408 2.444 1.00 71.44 82 ARG A O 1
ATOM 611 N N . ILE A 1 83 ? -12.450 -2.590 2.121 1.00 73.62 83 ILE A N 1
ATOM 612 C CA . ILE A 1 83 ? -12.637 -3.736 3.015 1.00 73.62 83 ILE A CA 1
ATOM 613 C C . ILE A 1 83 ? -12.908 -5.023 2.236 1.00 73.62 83 ILE A C 1
ATOM 615 O O . ILE A 1 83 ? -13.628 -5.034 1.235 1.00 73.62 83 ILE A O 1
ATOM 619 N N . ASP A 1 84 ? -12.315 -6.117 2.704 1.00 73.75 84 ASP A N 1
ATOM 620 C CA . ASP A 1 84 ? -12.719 -7.471 2.350 1.00 73.75 84 ASP A CA 1
ATOM 621 C C . ASP A 1 84 ? -13.902 -7.841 3.249 1.00 73.75 84 ASP A C 1
ATOM 623 O O . ASP A 1 84 ? -13.769 -7.942 4.467 1.00 73.75 84 ASP A O 1
ATOM 627 N N . THR A 1 85 ? -15.076 -7.989 2.645 1.00 67.88 85 THR A N 1
ATOM 628 C CA . THR A 1 85 ? -16.329 -8.316 3.344 1.00 67.88 85 THR A CA 1
ATOM 629 C C . THR A 1 85 ? -16.453 -9.807 3.661 1.00 67.88 85 THR A C 1
ATOM 631 O O . THR A 1 85 ? -17.434 -10.233 4.264 1.00 67.88 85 THR A O 1
ATOM 634 N N . ARG A 1 86 ? -15.476 -10.624 3.246 1.00 62.44 86 ARG A N 1
ATOM 635 C CA . ARG A 1 86 ? -15.509 -12.077 3.409 1.00 62.44 86 ARG A CA 1
ATOM 636 C C . ARG A 1 86 ? -14.775 -12.497 4.680 1.00 62.44 86 ARG A C 1
ATOM 638 O O . ARG A 1 86 ? -13.548 -12.433 4.749 1.00 62.44 86 ARG A O 1
ATOM 645 N N . GLY A 1 87 ? -15.544 -13.005 5.637 1.00 63.62 87 GLY A N 1
ATOM 646 C CA . GLY A 1 87 ? -15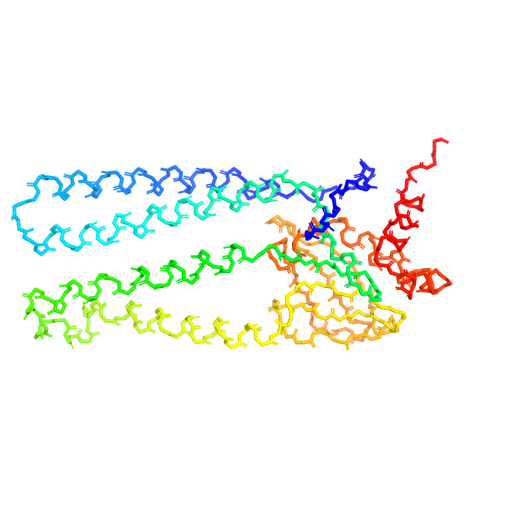.054 -13.603 6.876 1.00 63.62 87 GLY A CA 1
ATOM 647 C C . GLY A 1 87 ? -15.327 -12.751 8.120 1.00 63.62 87 GLY A C 1
ATOM 648 O O . GLY A 1 87 ? -15.733 -11.594 8.006 1.00 63.62 87 GLY A O 1
ATOM 649 N N . PRO A 1 88 ? -15.119 -13.327 9.316 1.00 69.56 88 PRO A N 1
ATOM 650 C CA . PRO A 1 88 ? -15.298 -12.610 10.573 1.00 69.56 88 PRO A CA 1
ATOM 651 C C . PRO A 1 88 ? -14.218 -11.531 10.742 1.00 69.56 88 PRO A C 1
ATOM 653 O O . PRO A 1 88 ? -13.044 -11.745 10.410 1.00 69.56 88 PRO A O 1
ATOM 656 N N . GLY A 1 89 ? -14.599 -10.382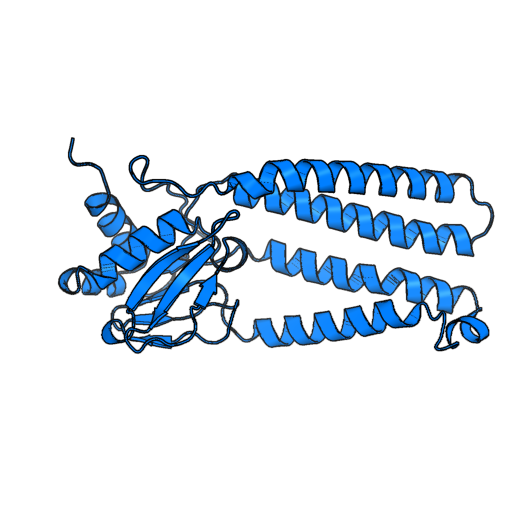 11.294 1.00 77.38 89 GLY A N 1
ATOM 657 C CA . GLY A 1 89 ? -13.731 -9.220 11.483 1.00 77.38 89 GLY A CA 1
ATOM 658 C C . GLY A 1 89 ? -13.748 -8.222 10.324 1.00 77.38 89 GLY A C 1
ATOM 659 O O . GLY A 1 89 ? -14.275 -8.474 9.241 1.00 77.38 89 GLY A O 1
ATOM 660 N N . LEU A 1 90 ? -13.127 -7.070 10.561 1.00 83.88 90 LEU A N 1
ATOM 661 C CA . LEU A 1 90 ? -12.955 -6.002 9.581 1.00 83.88 90 LEU A CA 1
ATOM 662 C C . LEU A 1 90 ? -11.561 -6.107 8.965 1.00 83.88 90 LEU A C 1
ATOM 664 O O . LEU A 1 90 ? -10.563 -5.880 9.642 1.00 83.88 90 LEU A O 1
ATOM 668 N N . ARG A 1 91 ? -11.474 -6.457 7.679 1.00 84.56 91 ARG A N 1
ATOM 669 C CA . ARG A 1 91 ? -10.191 -6.613 6.987 1.00 84.56 91 ARG A CA 1
ATOM 670 C C . ARG A 1 91 ? -10.007 -5.543 5.923 1.00 84.56 91 ARG A C 1
ATOM 672 O O . ARG A 1 91 ? -10.644 -5.593 4.877 1.00 84.56 91 ARG A O 1
ATOM 679 N N . PHE A 1 92 ? -9.067 -4.638 6.138 1.00 84.31 92 PHE A N 1
ATOM 680 C CA . PHE A 1 92 ? -8.538 -3.762 5.102 1.00 84.31 92 PHE A CA 1
ATOM 681 C C . PHE A 1 92 ? -7.606 -4.572 4.210 1.00 84.31 92 PHE A C 1
ATOM 683 O O . PHE A 1 92 ? -6.712 -5.247 4.718 1.00 84.31 92 PHE A O 1
ATOM 690 N N . ARG A 1 93 ? -7.812 -4.561 2.890 1.00 79.62 93 ARG A N 1
ATOM 691 C CA . ARG A 1 93 ? -6.997 -5.358 1.962 1.00 79.62 93 ARG A CA 1
ATOM 692 C C . ARG A 1 93 ? -6.499 -4.498 0.803 1.00 79.62 93 ARG A C 1
ATOM 694 O O . ARG A 1 93 ? -7.323 -3.971 0.051 1.00 79.62 93 ARG A O 1
ATOM 701 N N . PRO A 1 94 ? -5.174 -4.398 0.588 1.00 77.44 94 PRO A N 1
ATOM 702 C CA . PRO A 1 94 ? -4.651 -3.706 -0.575 1.00 77.44 94 PRO A CA 1
ATOM 703 C C . PRO A 1 94 ? -4.985 -4.459 -1.864 1.00 77.44 94 PRO A C 1
ATOM 705 O O . PRO A 1 94 ? -5.102 -5.693 -1.865 1.00 77.44 94 PRO A O 1
ATOM 708 N N . PRO A 1 95 ? -5.139 -3.731 -2.983 1.00 73.50 95 PRO A N 1
ATOM 709 C CA . PRO A 1 95 ? -5.252 -4.369 -4.280 1.00 73.50 95 PRO A CA 1
ATOM 710 C C . PRO A 1 95 ? -3.978 -5.167 -4.591 1.00 73.50 95 PRO A C 1
ATOM 712 O O . PRO A 1 95 ? -2.895 -4.846 -4.113 1.00 73.50 95 PRO A O 1
ATOM 715 N N . VAL A 1 96 ? -4.105 -6.218 -5.403 1.00 76.69 96 VAL A N 1
ATOM 716 C CA . VAL A 1 96 ? -2.969 -7.085 -5.779 1.00 76.69 96 VAL A CA 1
ATOM 717 C C . VAL A 1 96 ? -2.077 -6.467 -6.860 1.00 76.69 96 VAL A C 1
ATOM 719 O O . VAL A 1 96 ? -0.905 -6.820 -6.965 1.00 76.69 96 VAL A O 1
ATOM 722 N N . TRP A 1 97 ? -2.613 -5.527 -7.645 1.00 78.38 97 TRP A N 1
ATOM 723 C CA . TRP A 1 97 ? -1.914 -4.946 -8.791 1.00 78.38 97 TRP A CA 1
ATOM 724 C C . TRP A 1 97 ? -0.623 -4.185 -8.432 1.00 78.38 97 TRP A C 1
ATOM 726 O O . TRP A 1 97 ? 0.328 -4.348 -9.188 1.00 78.38 97 TRP A O 1
ATOM 736 N N . PRO A 1 98 ? -0.484 -3.433 -7.312 1.00 77.69 98 PRO A N 1
ATOM 737 C CA . PRO A 1 98 ? 0.770 -2.741 -7.013 1.00 77.69 98 PRO A CA 1
ATOM 738 C C . PRO A 1 98 ? 1.913 -3.726 -6.772 1.00 77.69 98 PRO A C 1
ATOM 740 O O . PRO A 1 98 ? 3.044 -3.481 -7.171 1.00 77.69 98 PRO A O 1
ATOM 743 N N . THR A 1 99 ? 1.612 -4.867 -6.144 1.00 79.50 99 THR A N 1
ATOM 744 C CA . THR A 1 99 ? 2.585 -5.946 -5.959 1.00 79.50 99 THR A CA 1
ATOM 745 C C . THR A 1 99 ? 2.936 -6.600 -7.291 1.00 79.50 99 THR A C 1
ATOM 747 O O . THR A 1 99 ? 4.114 -6.787 -7.565 1.00 79.50 99 THR A O 1
ATOM 750 N N . ALA A 1 100 ? 1.947 -6.888 -8.143 1.00 82.69 100 ALA A N 1
ATOM 751 C CA . ALA A 1 100 ? 2.192 -7.457 -9.470 1.00 82.69 100 ALA A CA 1
ATOM 752 C C . ALA A 1 100 ? 3.042 -6.530 -10.363 1.00 82.69 100 ALA A C 1
ATOM 754 O O . ALA A 1 100 ? 3.973 -6.993 -11.013 1.00 82.69 100 ALA A O 1
ATOM 755 N N . PHE A 1 101 ? 2.781 -5.220 -10.342 1.00 84.44 101 PHE A N 1
ATOM 756 C CA . PHE A 1 101 ? 3.599 -4.232 -11.050 1.00 84.44 101 PHE A CA 1
ATOM 757 C C . PHE A 1 101 ? 5.035 -4.188 -10.530 1.00 84.44 101 PHE A C 1
ATOM 759 O O . PHE A 1 101 ? 5.963 -4.089 -11.323 1.00 84.44 101 PHE A O 1
ATOM 766 N N . LEU A 1 102 ? 5.236 -4.286 -9.212 1.00 83.38 102 LEU A N 1
ATOM 767 C CA . LEU A 1 102 ? 6.579 -4.294 -8.636 1.00 83.38 102 LEU A CA 1
ATOM 768 C C . LEU A 1 102 ? 7.359 -5.553 -9.047 1.00 83.38 102 LEU A C 1
ATOM 770 O O . LEU A 1 102 ? 8.532 -5.442 -9.387 1.00 83.38 102 LEU A O 1
ATOM 774 N N . VAL A 1 103 ? 6.700 -6.719 -9.111 1.00 85.88 103 VAL A N 1
ATOM 775 C CA . VAL A 1 103 ? 7.280 -7.939 -9.711 1.00 85.88 103 VAL A CA 1
ATOM 776 C C . VAL A 1 103 ? 7.695 -7.675 -11.157 1.00 85.88 103 VAL A C 1
ATOM 778 O O . VAL A 1 103 ? 8.831 -7.961 -11.519 1.00 85.88 103 VAL A O 1
ATOM 781 N N . ALA A 1 104 ? 6.804 -7.104 -11.972 1.00 86.81 104 ALA A N 1
ATOM 782 C CA . ALA A 1 104 ? 7.091 -6.823 -13.376 1.00 86.81 104 ALA A CA 1
ATOM 783 C C . ALA A 1 104 ? 8.280 -5.863 -13.542 1.00 86.81 104 ALA A C 1
ATOM 785 O O . ALA A 1 104 ? 9.165 -6.133 -14.344 1.00 86.81 104 ALA A O 1
ATOM 786 N N . ILE A 1 105 ? 8.356 -4.792 -12.744 1.00 87.31 105 ILE A N 1
ATOM 787 C CA . ILE A 1 105 ? 9.485 -3.848 -12.758 1.00 87.31 105 ILE A CA 1
ATOM 788 C C . ILE A 1 105 ? 10.797 -4.548 -12.391 1.00 87.31 105 ILE A C 1
ATOM 790 O O . ILE A 1 105 ? 11.803 -4.316 -13.053 1.00 87.31 105 ILE A O 1
ATOM 794 N N . LEU A 1 106 ? 10.802 -5.421 -11.377 1.00 86.88 106 LEU A N 1
ATOM 795 C CA . LEU A 1 106 ? 11.997 -6.190 -11.014 1.00 86.88 106 LEU A CA 1
ATOM 796 C C . LEU A 1 106 ? 12.433 -7.123 -12.154 1.00 86.88 106 LEU A C 1
ATOM 798 O O . LEU A 1 106 ? 13.615 -7.177 -12.488 1.00 86.88 106 LEU A O 1
ATOM 802 N N . LEU A 1 107 ? 11.495 -7.802 -12.815 1.00 87.31 107 LEU A N 1
ATOM 803 C CA . LEU A 1 107 ? 11.815 -8.626 -13.985 1.00 87.31 107 LEU A CA 1
ATOM 804 C C . LEU A 1 107 ? 12.390 -7.785 -15.136 1.00 87.31 107 LEU A C 1
ATOM 806 O O . LEU A 1 107 ? 13.399 -8.163 -15.726 1.00 87.31 107 LEU A O 1
ATOM 810 N N . LEU A 1 108 ? 11.809 -6.613 -15.412 1.00 87.31 108 LEU A N 1
ATOM 811 C CA . LEU A 1 108 ? 12.314 -5.680 -16.425 1.00 87.31 108 LEU A CA 1
ATOM 812 C C . LEU A 1 108 ? 13.703 -5.130 -16.075 1.00 87.31 108 LEU A C 1
ATOM 814 O O . LEU A 1 108 ? 14.517 -4.923 -16.969 1.00 87.31 108 LEU A O 1
ATOM 818 N N . LEU A 1 109 ? 14.004 -4.941 -14.787 1.00 85.06 109 LEU A N 1
ATOM 819 C CA . LEU A 1 109 ? 15.312 -4.479 -14.312 1.00 85.06 109 LEU A CA 1
ATOM 820 C C . LEU A 1 109 ? 16.445 -5.466 -14.647 1.00 85.06 109 LEU A C 1
ATOM 822 O O . LEU A 1 109 ? 17.602 -5.060 -14.716 1.00 85.06 109 LEU A O 1
ATOM 826 N N . ALA A 1 110 ? 16.129 -6.744 -14.878 1.00 83.00 110 ALA A N 1
ATOM 827 C CA . ALA A 1 110 ? 17.108 -7.745 -15.297 1.00 83.00 110 ALA A CA 1
ATOM 828 C C . ALA A 1 110 ? 17.396 -7.724 -16.813 1.00 83.00 110 ALA A C 1
ATOM 830 O O . ALA A 1 110 ? 18.435 -8.231 -17.235 1.00 83.00 110 ALA A O 1
ATOM 831 N N . LEU A 1 111 ? 16.525 -7.121 -17.637 1.00 83.50 111 LEU A N 1
ATOM 832 C CA . LEU A 1 111 ? 16.666 -7.121 -19.101 1.00 83.50 111 LEU A CA 1
ATOM 833 C C . LEU A 1 111 ? 17.958 -6.467 -19.620 1.00 83.50 111 LEU A C 1
ATOM 835 O O . LEU A 1 111 ? 18.558 -7.045 -20.526 1.00 83.50 111 LEU A O 1
ATOM 839 N N . PRO A 1 112 ? 18.444 -5.331 -19.074 1.00 76.88 112 PRO A N 1
ATOM 840 C CA . PRO A 1 112 ? 19.704 -4.741 -19.526 1.00 76.88 112 PRO A CA 1
ATOM 841 C C . PRO A 1 112 ? 20.896 -5.698 -19.397 1.00 76.88 112 PRO A C 1
ATOM 843 O O . PRO A 1 112 ? 21.764 -5.722 -20.262 1.00 76.88 112 PRO A O 1
ATOM 846 N N . ALA A 1 113 ? 20.924 -6.536 -18.356 1.00 75.00 113 ALA A N 1
ATOM 847 C CA . ALA A 1 113 ? 21.986 -7.523 -18.195 1.00 75.00 113 ALA A CA 1
ATOM 848 C C . ALA A 1 113 ? 21.871 -8.678 -19.194 1.00 75.00 113 ALA A C 1
ATOM 850 O O . ALA A 1 113 ? 22.887 -9.141 -19.705 1.00 75.00 113 ALA A O 1
ATOM 851 N N . VAL A 1 114 ? 20.647 -9.112 -19.515 1.00 77.25 114 VAL A N 1
ATOM 852 C CA . VAL A 1 114 ? 20.419 -10.104 -20.577 1.00 77.25 114 VAL A CA 1
ATOM 853 C C . VAL A 1 114 ? 20.913 -9.566 -21.919 1.00 77.25 114 VAL A C 1
ATOM 855 O O . VAL A 1 114 ? 21.596 -10.288 -22.636 1.00 77.25 114 VAL A O 1
ATOM 858 N N . ALA A 1 115 ? 20.639 -8.295 -22.231 1.00 74.56 115 ALA A N 1
ATOM 859 C CA . ALA A 1 115 ? 21.127 -7.660 -23.454 1.00 74.56 115 ALA A CA 1
ATOM 860 C C . ALA A 1 115 ? 22.661 -7.708 -23.547 1.00 74.56 115 ALA A C 1
ATOM 862 O O . ALA A 1 115 ? 23.188 -8.154 -24.560 1.00 74.56 115 ALA A O 1
ATOM 863 N N . VAL A 1 116 ? 23.374 -7.348 -22.474 1.00 71.19 116 VAL A N 1
ATOM 864 C CA . VAL A 1 116 ? 24.850 -7.381 -22.433 1.00 71.19 116 VAL A CA 1
ATOM 865 C C . VAL A 1 116 ? 25.409 -8.794 -22.645 1.00 71.19 116 VAL A C 1
ATOM 867 O O . VAL A 1 116 ? 26.380 -8.961 -23.376 1.00 71.19 116 VAL A O 1
ATOM 870 N N . VAL A 1 117 ? 24.786 -9.821 -22.055 1.00 72.56 117 VAL A N 1
ATOM 871 C CA . VAL A 1 117 ? 25.202 -11.221 -22.260 1.00 72.56 117 VAL A CA 1
ATOM 872 C C . VAL A 1 117 ? 24.980 -11.664 -23.710 1.00 72.56 117 VAL A C 1
ATOM 874 O O . VAL A 1 117 ? 25.837 -12.333 -24.280 1.00 72.56 117 VAL A O 1
ATOM 877 N N . VAL A 1 118 ? 23.853 -11.280 -24.317 1.00 74.81 118 VAL A N 1
ATOM 878 C CA . VAL A 1 118 ? 23.500 -11.644 -25.702 1.00 74.81 118 VAL A CA 1
ATOM 879 C C . VAL A 1 118 ? 24.437 -11.002 -26.730 1.00 74.81 118 VAL A C 1
ATOM 881 O O . VAL A 1 118 ? 24.735 -11.628 -27.742 1.00 74.81 118 VAL A O 1
ATOM 884 N N . ILE A 1 119 ? 24.923 -9.785 -26.473 1.00 72.25 119 ILE A N 1
ATOM 885 C CA . ILE A 1 119 ? 25.824 -9.051 -27.381 1.00 72.25 119 ILE A CA 1
ATOM 886 C C . ILE A 1 119 ? 27.244 -9.662 -27.406 1.00 72.25 119 ILE A C 1
ATOM 888 O O . ILE A 1 119 ? 28.022 -9.372 -28.306 1.00 72.25 119 ILE A O 1
ATOM 892 N N . GLY A 1 120 ? 27.576 -10.571 -26.481 1.00 59.78 120 GLY A N 1
ATOM 893 C CA . GLY A 1 120 ? 28.856 -11.292 -26.479 1.00 59.78 120 GLY A CA 1
ATOM 894 C C . GLY A 1 120 ? 29.995 -10.589 -25.733 1.00 59.78 120 GLY A C 1
ATOM 895 O O . GLY A 1 120 ? 31.044 -11.196 -25.533 1.00 59.78 120 GLY A O 1
ATOM 896 N N . ASP A 1 121 ? 29.773 -9.385 -25.199 1.00 58.53 121 ASP A N 1
ATOM 897 C CA . ASP A 1 121 ? 30.732 -8.629 -24.369 1.00 58.53 121 ASP A CA 1
ATOM 898 C C . ASP A 1 121 ? 30.806 -9.128 -22.911 1.00 58.53 121 ASP A C 1
ATOM 900 O O . ASP A 1 121 ? 31.081 -8.383 -21.964 1.00 58.53 121 ASP A O 1
ATOM 904 N N . ALA A 1 122 ? 30.584 -10.428 -22.694 1.00 52.00 122 ALA A N 1
ATOM 905 C CA . ALA A 1 122 ? 30.625 -11.045 -21.369 1.00 52.00 122 ALA A CA 1
ATOM 906 C C . ALA A 1 122 ? 31.989 -10.848 -20.672 1.00 52.00 122 ALA A C 1
ATOM 908 O O . ALA A 1 122 ? 32.047 -10.760 -19.445 1.00 52.00 122 ALA A O 1
ATOM 909 N N . GLY A 1 123 ? 33.072 -10.729 -21.452 1.00 50.56 123 GLY A N 1
ATOM 910 C CA . GLY A 1 123 ? 34.437 -10.513 -20.961 1.00 50.56 123 GLY A CA 1
ATOM 911 C C . GLY A 1 123 ? 34.646 -9.170 -20.248 1.00 50.56 123 GLY A C 1
ATOM 912 O O . GLY A 1 123 ? 35.269 -9.143 -19.188 1.00 50.56 123 GLY A O 1
ATOM 913 N N . GLU A 1 124 ? 34.080 -8.069 -20.756 1.00 50.47 124 GLU A N 1
ATOM 914 C CA . GLU A 1 124 ? 34.095 -6.767 -20.064 1.00 50.47 124 GLU A CA 1
ATOM 915 C C . GLU A 1 124 ? 32.985 -6.660 -19.007 1.00 50.47 124 GLU A C 1
ATOM 917 O O . GLU A 1 124 ? 33.176 -6.040 -17.953 1.00 50.47 124 GLU A O 1
ATOM 922 N N . ALA A 1 125 ? 31.846 -7.325 -19.233 1.00 48.84 125 ALA A N 1
ATOM 923 C CA . ALA A 1 125 ? 30.713 -7.344 -18.310 1.00 48.84 125 ALA A CA 1
ATOM 924 C C . ALA A 1 125 ? 31.035 -7.992 -16.952 1.00 48.84 125 ALA A C 1
ATOM 926 O O . ALA A 1 125 ? 30.365 -7.691 -15.965 1.00 48.84 125 ALA A O 1
ATOM 927 N N . LEU A 1 126 ? 32.059 -8.846 -16.868 1.00 50.16 126 LEU A N 1
ATOM 928 C CA . LEU A 1 126 ? 32.525 -9.493 -15.634 1.00 50.16 126 LEU A CA 1
ATOM 929 C C . LEU A 1 126 ? 33.504 -8.631 -14.809 1.00 50.16 126 LEU A C 1
ATOM 931 O O . LEU A 1 126 ? 33.908 -9.043 -13.722 1.00 50.16 126 LEU A O 1
ATOM 935 N N . SER A 1 127 ? 33.869 -7.426 -15.269 1.00 50.34 127 SER A N 1
ATOM 936 C CA . SER A 1 127 ? 34.759 -6.525 -14.525 1.00 50.34 127 SER A CA 1
ATOM 937 C C . SER A 1 127 ? 34.069 -5.946 -13.271 1.00 50.34 127 SER A C 1
ATOM 939 O O . SER A 1 127 ? 33.104 -5.183 -13.398 1.00 50.34 127 SER A O 1
ATOM 941 N N . PRO A 1 128 ? 34.570 -6.206 -12.042 1.00 50.16 128 PRO A N 1
ATOM 942 C CA . PRO A 1 128 ? 33.894 -5.819 -10.795 1.00 50.16 128 PRO A CA 1
ATOM 943 C C . PRO A 1 128 ? 33.714 -4.304 -10.598 1.00 50.16 128 PRO A C 1
ATOM 945 O O . PRO A 1 128 ? 32.923 -3.883 -9.759 1.00 50.16 128 PRO A O 1
ATOM 948 N N . ARG A 1 129 ? 34.432 -3.469 -11.364 1.00 49.44 129 ARG A N 1
ATOM 949 C CA . ARG A 1 129 ? 34.374 -1.998 -11.275 1.00 49.44 129 ARG A CA 1
ATOM 950 C C . ARG A 1 129 ? 33.359 -1.337 -12.215 1.00 49.44 129 ARG A C 1
ATOM 952 O O . ARG A 1 129 ? 33.094 -0.151 -12.041 1.00 49.44 129 ARG A O 1
ATOM 959 N N . ARG A 1 130 ? 32.821 -2.050 -13.212 1.00 52.22 130 ARG A N 1
ATOM 960 C CA . ARG A 1 130 ? 31.918 -1.486 -14.244 1.00 52.22 130 ARG A CA 1
ATOM 961 C C . ARG A 1 130 ? 30.769 -2.420 -14.636 1.00 52.22 130 ARG A C 1
ATOM 963 O O . ARG A 1 130 ? 30.094 -2.175 -15.628 1.00 52.22 130 ARG A O 1
ATOM 970 N N . SER A 1 131 ? 30.549 -3.490 -13.873 1.00 54.47 131 SER A N 1
ATOM 971 C CA . SER A 1 131 ? 29.673 -4.573 -14.301 1.00 54.47 131 SER A C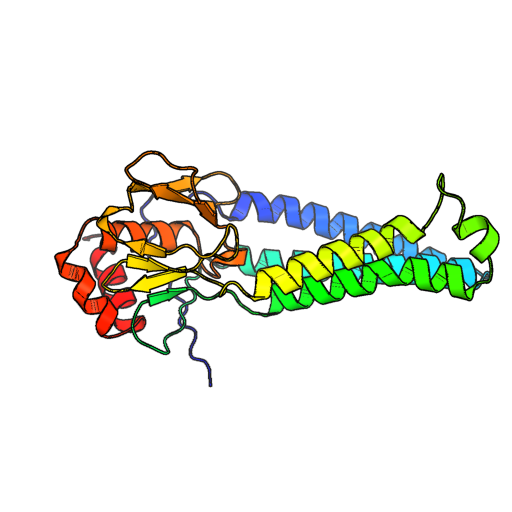A 1
ATOM 972 C C . SER A 1 131 ? 28.182 -4.185 -14.309 1.00 54.47 131 SER A C 1
ATOM 974 O O . SER A 1 131 ? 27.618 -3.882 -13.249 1.00 54.47 131 SER A O 1
ATOM 976 N N . PRO A 1 132 ? 27.489 -4.314 -15.456 1.00 59.84 132 PRO A N 1
ATOM 977 C CA . PRO A 1 132 ? 26.029 -4.270 -15.530 1.00 59.84 132 PRO A CA 1
ATOM 978 C C . PRO A 1 132 ? 25.345 -5.449 -14.803 1.00 59.84 132 PRO A C 1
ATOM 980 O O . PRO A 1 132 ? 24.118 -5.483 -14.732 1.00 59.84 132 PRO A O 1
ATOM 983 N N . LEU A 1 133 ? 26.101 -6.389 -14.209 1.00 66.50 133 LEU A N 1
ATOM 984 C CA . LEU A 1 133 ? 25.584 -7.520 -13.424 1.00 66.50 133 LEU A CA 1
ATOM 985 C C . LEU A 1 133 ? 25.138 -7.135 -12.005 1.00 66.50 133 LEU A C 1
ATOM 987 O O . LEU A 1 133 ? 24.428 -7.906 -11.361 1.00 66.50 133 LEU A O 1
ATOM 991 N N . LEU A 1 134 ? 25.470 -5.940 -11.509 1.00 74.19 134 LEU A N 1
ATOM 992 C CA . LEU A 1 134 ? 24.957 -5.489 -10.208 1.00 74.19 134 LEU A CA 1
ATOM 993 C C . LEU A 1 134 ? 23.431 -5.305 -10.223 1.00 74.19 134 LEU A C 1
ATOM 995 O O . LEU A 1 134 ? 22.765 -5.625 -9.241 1.00 74.19 134 LEU A O 1
ATOM 999 N N . LEU A 1 135 ? 22.864 -4.852 -11.345 1.00 76.31 135 LEU A N 1
ATOM 1000 C CA . LEU A 1 135 ? 21.420 -4.656 -11.512 1.00 76.31 135 LEU A CA 1
ATOM 1001 C C . LEU A 1 135 ? 20.597 -5.956 -11.439 1.00 76.31 135 LEU A C 1
ATOM 1003 O O . LEU A 1 135 ? 19.631 -5.981 -10.673 1.00 76.31 135 LEU A O 1
ATOM 1007 N N . PRO A 1 136 ? 20.928 -7.047 -12.160 1.00 76.06 136 PRO A N 1
ATOM 1008 C CA . PRO A 1 136 ? 20.194 -8.305 -12.051 1.00 76.06 136 PRO A CA 1
ATOM 1009 C C . PRO A 1 136 ? 20.387 -8.967 -10.685 1.00 76.06 136 PRO A C 1
ATOM 1011 O O . PRO A 1 136 ? 19.422 -9.511 -10.155 1.00 76.06 136 PRO A O 1
ATOM 1014 N N . VAL A 1 137 ? 21.577 -8.880 -10.073 1.00 82.62 137 VAL A N 1
ATOM 1015 C CA . VAL A 1 137 ? 21.798 -9.386 -8.706 1.00 82.62 137 VAL A CA 1
ATOM 1016 C C . VAL A 1 137 ? 20.927 -8.619 -7.711 1.00 82.62 1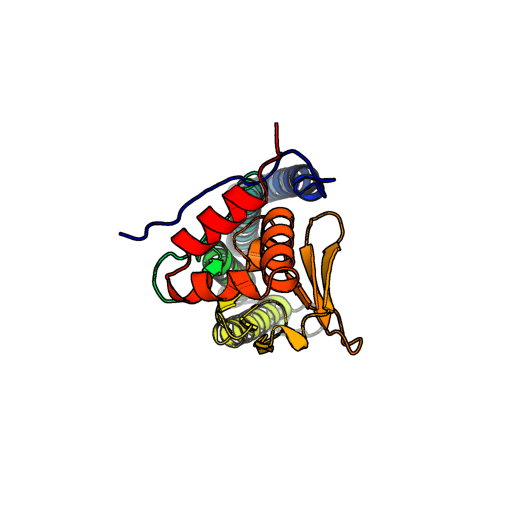37 VAL A C 1
ATOM 1018 O O . VAL A 1 137 ? 20.208 -9.227 -6.920 1.00 82.62 137 VAL A O 1
ATOM 1021 N N . PHE A 1 138 ? 20.919 -7.287 -7.792 1.00 84.25 138 PHE A N 1
ATOM 1022 C CA . PHE A 1 138 ? 20.050 -6.445 -6.976 1.00 84.25 138 PHE A CA 1
ATOM 1023 C C . PHE A 1 138 ? 18.568 -6.773 -7.200 1.00 84.25 138 PHE A C 1
ATOM 1025 O O . PHE A 1 138 ? 17.825 -6.954 -6.236 1.00 84.25 138 PHE A O 1
ATOM 1032 N N . SER A 1 139 ? 18.148 -6.931 -8.458 1.00 84.25 139 SER A N 1
ATOM 1033 C CA . SER A 1 139 ? 16.781 -7.323 -8.798 1.00 84.25 139 SER A CA 1
ATOM 1034 C C . SER A 1 139 ? 16.400 -8.677 -8.192 1.00 84.25 139 SER A C 1
ATOM 1036 O O . SER A 1 139 ? 15.345 -8.797 -7.566 1.00 84.25 139 SER A O 1
ATOM 1038 N N . ALA A 1 140 ? 17.275 -9.680 -8.303 1.00 86.00 140 ALA A N 1
ATOM 1039 C CA . ALA A 1 140 ? 17.058 -11.010 -7.746 1.00 86.00 140 ALA A CA 1
ATOM 1040 C C . ALA A 1 140 ? 16.934 -10.973 -6.215 1.00 86.00 140 ALA A C 1
ATOM 1042 O O . ALA A 1 140 ? 16.015 -11.578 -5.660 1.00 86.00 140 ALA A O 1
ATOM 1043 N N . ILE A 1 141 ? 17.795 -10.208 -5.533 1.00 88.19 141 ILE A N 1
ATOM 1044 C CA . ILE A 1 141 ? 17.714 -9.998 -4.080 1.00 88.19 141 ILE A CA 1
ATOM 1045 C C . ILE A 1 141 ? 16.380 -9.335 -3.716 1.00 88.19 141 ILE A C 1
ATOM 1047 O O . ILE A 1 141 ? 15.661 -9.827 -2.844 1.00 88.19 141 ILE A O 1
ATOM 1051 N N . CYS A 1 142 ? 15.998 -8.253 -4.399 1.00 86.25 142 CYS A N 1
ATOM 1052 C CA . CYS A 1 142 ? 14.724 -7.576 -4.164 1.00 86.25 142 CYS A CA 1
ATOM 1053 C C . CYS A 1 142 ? 13.517 -8.493 -4.412 1.00 86.25 142 CYS A C 1
ATOM 1055 O O . CYS A 1 142 ? 12.553 -8.459 -3.642 1.00 86.25 142 CYS A O 1
ATOM 1057 N N . LEU A 1 143 ? 13.571 -9.335 -5.446 1.00 86.62 143 LEU A N 1
ATOM 1058 C CA . LEU A 1 143 ? 12.530 -10.307 -5.769 1.00 86.62 143 LEU A CA 1
ATOM 1059 C C . LEU A 1 143 ? 12.416 -11.371 -4.672 1.00 86.62 143 LEU A C 1
ATOM 1061 O O . LEU A 1 143 ? 11.311 -11.634 -4.199 1.00 86.62 143 LEU A O 1
ATOM 1065 N N . ALA A 1 144 ? 13.541 -11.920 -4.207 1.00 87.06 144 ALA A N 1
ATOM 1066 C CA . ALA A 1 144 ? 13.578 -12.882 -3.109 1.00 87.06 144 ALA A CA 1
ATOM 1067 C C . ALA A 1 144 ? 13.009 -12.284 -1.812 1.00 87.06 144 ALA A C 1
ATOM 1069 O O . ALA A 1 144 ? 12.139 -12.886 -1.180 1.00 87.06 144 ALA A O 1
ATOM 1070 N N . VAL A 1 145 ? 13.418 -11.059 -1.457 1.00 85.88 145 VAL A N 1
ATOM 1071 C CA . VAL A 1 145 ? 12.878 -10.322 -0.302 1.00 85.88 145 VAL A CA 1
ATOM 1072 C C . VAL A 1 145 ? 11.374 -10.091 -0.454 1.00 85.88 145 VAL A C 1
ATOM 1074 O O . VAL A 1 145 ? 10.619 -10.248 0.507 1.00 85.88 145 VAL A O 1
ATOM 1077 N N . MET A 1 146 ? 10.903 -9.739 -1.650 1.00 82.38 146 MET A N 1
ATOM 1078 C CA . MET A 1 146 ? 9.480 -9.526 -1.891 1.00 82.38 146 MET A CA 1
ATOM 1079 C C . MET A 1 146 ? 8.685 -10.829 -1.770 1.00 82.38 146 MET A C 1
ATOM 1081 O O . MET A 1 146 ? 7.659 -10.831 -1.092 1.00 82.38 146 MET A O 1
ATOM 1085 N N . ILE A 1 147 ? 9.156 -11.928 -2.366 1.00 85.12 147 ILE A N 1
ATOM 1086 C CA . ILE A 1 147 ? 8.538 -13.257 -2.248 1.00 85.12 147 ILE A CA 1
ATOM 1087 C C . ILE A 1 147 ? 8.484 -13.680 -0.780 1.00 85.12 147 ILE A C 1
ATOM 1089 O O . ILE A 1 147 ? 7.445 -14.137 -0.305 1.00 85.12 147 ILE A O 1
ATOM 1093 N N . TRP A 1 148 ? 9.559 -13.450 -0.026 1.00 84.38 148 TRP A N 1
ATOM 1094 C CA . TRP A 1 148 ? 9.573 -13.698 1.410 1.00 84.38 148 TRP A CA 1
ATOM 1095 C C . TRP A 1 148 ? 8.498 -12.883 2.141 1.00 84.38 148 TRP A C 1
ATOM 1097 O O . TRP A 1 148 ? 7.729 -13.425 2.933 1.00 84.38 148 TRP A O 1
ATOM 1107 N N . ARG A 1 149 ? 8.358 -11.593 1.814 1.00 76.25 149 ARG A N 1
ATOM 1108 C CA . ARG A 1 149 ? 7.314 -10.716 2.374 1.00 76.25 149 ARG A CA 1
ATOM 1109 C C . ARG A 1 149 ? 5.892 -11.096 1.953 1.00 76.25 149 ARG A C 1
ATOM 1111 O O . ARG A 1 149 ? 4.947 -10.705 2.639 1.00 76.25 149 ARG A O 1
ATOM 1118 N N . LEU A 1 150 ? 5.698 -11.855 0.869 1.00 76.88 150 LEU A N 1
ATOM 1119 C CA . LEU A 1 150 ? 4.371 -12.357 0.484 1.00 76.88 150 LEU A CA 1
ATOM 1120 C C . LEU A 1 150 ? 3.804 -13.357 1.494 1.00 76.88 150 LEU A C 1
ATOM 1122 O O . LEU A 1 150 ? 2.580 -13.480 1.560 1.00 76.88 150 LEU A O 1
ATOM 1126 N N . ARG A 1 151 ? 4.663 -14.002 2.298 1.00 76.94 151 ARG A N 1
ATOM 1127 C CA . ARG A 1 151 ? 4.245 -14.895 3.390 1.00 76.94 151 ARG A CA 1
ATOM 1128 C C . ARG A 1 151 ? 3.413 -14.167 4.444 1.00 76.94 151 ARG A C 1
ATOM 1130 O O . ARG A 1 151 ? 2.519 -14.768 5.027 1.00 76.94 151 ARG A O 1
ATOM 1137 N N . VAL A 1 152 ? 3.658 -12.869 4.644 1.00 73.50 152 VAL A N 1
ATOM 1138 C CA . VAL A 1 152 ? 2.857 -12.044 5.552 1.00 73.50 152 VAL A CA 1
ATOM 1139 C C . VAL A 1 152 ? 1.581 -11.592 4.827 1.00 73.50 152 VAL A C 1
ATOM 1141 O O . VAL A 1 152 ? 1.661 -10.992 3.736 1.00 73.50 152 VAL A O 1
ATOM 1144 N N . PRO A 1 153 ? 0.390 -11.859 5.400 1.00 70.62 153 PRO A N 1
ATOM 1145 C CA . PRO A 1 153 ? -0.870 -11.447 4.806 1.00 70.62 153 PRO A CA 1
ATOM 1146 C C . PRO A 1 153 ? -0.903 -9.928 4.623 1.00 70.62 153 PRO A C 1
ATOM 1148 O O . PRO A 1 153 ? -0.512 -9.149 5.489 1.00 70.62 153 PRO A O 1
ATOM 1151 N N . ALA A 1 154 ? -1.354 -9.500 3.445 1.00 74.12 154 ALA A N 1
ATOM 1152 C CA . ALA A 1 154 ? -1.473 -8.084 3.140 1.00 74.12 154 ALA A CA 1
ATOM 1153 C C . ALA A 1 154 ? -2.699 -7.474 3.829 1.00 74.12 154 ALA A C 1
ATOM 1155 O O . ALA A 1 154 ? -3.764 -8.109 3.877 1.00 74.12 154 ALA A O 1
ATOM 1156 N N . GLY A 1 155 ? -2.551 -6.214 4.241 1.00 80.62 155 GLY A N 1
ATOM 1157 C CA . GLY A 1 155 ? -3.610 -5.439 4.868 1.00 80.62 155 GLY A CA 1
ATOM 1158 C C . GLY A 1 155 ? -3.713 -5.629 6.378 1.00 80.62 155 GLY A C 1
ATOM 1159 O O . GLY A 1 155 ? -2.956 -6.402 6.955 1.00 80.62 155 GLY A O 1
ATOM 1160 N N . LEU A 1 156 ? -4.652 -4.897 6.975 1.00 87.31 156 LEU A N 1
ATOM 1161 C CA . LEU A 1 156 ? -4.898 -4.826 8.413 1.00 87.31 156 LEU A CA 1
ATOM 1162 C C . LEU A 1 156 ? -6.223 -5.507 8.743 1.00 87.31 156 LEU A C 1
ATOM 1164 O O . LEU A 1 156 ? -7.230 -5.236 8.092 1.00 87.31 156 LEU A O 1
ATOM 1168 N N . ARG A 1 157 ? -6.247 -6.379 9.746 1.00 88.69 157 ARG A N 1
ATOM 1169 C CA . ARG A 1 157 ? -7.456 -7.056 10.219 1.00 88.69 157 ARG A CA 1
ATOM 1170 C C . ARG A 1 157 ? -7.749 -6.658 11.657 1.00 88.69 157 ARG A C 1
ATOM 1172 O O . ARG A 1 157 ? -6.907 -6.832 12.526 1.00 88.69 157 ARG A O 1
ATOM 1179 N N . LEU A 1 158 ? -8.962 -6.188 11.903 1.00 90.06 158 LEU A N 1
ATOM 1180 C CA . LEU A 1 158 ? -9.501 -5.972 13.238 1.00 90.06 158 LEU A CA 1
ATOM 1181 C C . LEU A 1 158 ? -10.427 -7.140 13.564 1.00 90.06 158 LEU A C 1
ATOM 1183 O O . LEU A 1 158 ? -11.290 -7.526 12.769 1.00 90.06 158 LEU A O 1
ATOM 1187 N N . THR A 1 159 ? -10.217 -7.712 14.736 1.00 90.81 159 THR A N 1
ATOM 1188 C CA . THR A 1 159 ? -10.979 -8.825 15.300 1.00 90.81 159 THR A CA 1
ATOM 1189 C C . THR A 1 159 ? -11.438 -8.454 16.701 1.00 90.81 159 THR A C 1
ATOM 1191 O O . THR A 1 159 ? -10.992 -7.447 17.250 1.00 90.81 159 THR A O 1
ATOM 1194 N N . VAL A 1 160 ? -12.320 -9.263 17.285 1.00 90.31 160 VAL A N 1
ATOM 1195 C CA . VAL A 1 160 ? -12.773 -9.048 18.667 1.00 90.31 160 VAL A CA 1
ATOM 1196 C C . VAL A 1 160 ? -11.583 -9.028 19.631 1.00 90.31 160 VAL A C 1
ATOM 1198 O O . VAL A 1 160 ? -11.527 -8.161 20.493 1.00 90.31 160 VAL A O 1
ATOM 1201 N N . ASP A 1 161 ? -10.598 -9.900 19.409 1.00 89.69 161 ASP A N 1
ATOM 1202 C CA . ASP A 1 161 ? -9.442 -10.060 20.299 1.00 89.69 161 ASP A CA 1
ATOM 1203 C C . ASP A 1 161 ? -8.377 -8.970 20.115 1.00 89.69 161 ASP A C 1
ATOM 1205 O O . ASP A 1 161 ? -7.605 -8.687 21.028 1.00 89.69 161 ASP A O 1
ATOM 1209 N N . GLY A 1 162 ? -8.300 -8.364 18.927 1.00 90.12 162 GLY A N 1
ATOM 1210 C CA . GLY A 1 162 ? -7.248 -7.397 18.628 1.00 90.12 162 GLY A CA 1
ATOM 1211 C C . GLY A 1 162 ? -7.025 -7.112 17.150 1.00 90.12 162 GLY A C 1
ATOM 1212 O O . GLY A 1 162 ? -7.879 -7.356 16.287 1.00 90.12 162 GLY A O 1
ATOM 1213 N N . ILE A 1 163 ? -5.828 -6.611 16.864 1.00 89.69 163 ILE A N 1
ATOM 1214 C CA . ILE A 1 163 ? -5.359 -6.172 15.555 1.00 89.69 163 ILE A CA 1
ATOM 1215 C C . ILE A 1 163 ? -4.338 -7.173 15.016 1.00 89.69 163 ILE A C 1
ATOM 1217 O O . ILE A 1 163 ? -3.365 -7.517 15.686 1.00 89.69 163 ILE A O 1
ATOM 1221 N N . ARG A 1 164 ? -4.535 -7.628 13.775 1.00 87.81 164 ARG A N 1
ATOM 1222 C CA . ARG A 1 164 ? -3.629 -8.568 13.109 1.00 87.81 164 ARG A CA 1
ATOM 1223 C C . ARG A 1 164 ? -3.278 -8.166 11.680 1.00 87.81 164 ARG A C 1
ATOM 1225 O O . ARG A 1 164 ? -4.131 -7.684 10.940 1.00 87.81 164 ARG A O 1
ATOM 1232 N N . GLY A 1 165 ? -2.052 -8.474 11.271 1.00 77.56 165 GLY A N 1
ATOM 1233 C CA . GLY A 1 165 ? -1.513 -8.318 9.924 1.00 77.56 165 GLY A CA 1
ATOM 1234 C C . GLY A 1 165 ? -1.152 -6.879 9.562 1.00 77.56 165 GLY A C 1
ATOM 1235 O O . GLY A 1 165 ? -2.000 -6.004 9.641 1.00 77.56 165 GLY A O 1
ATOM 1236 N N . ILE A 1 166 ? 0.099 -6.658 9.128 1.00 74.12 166 ILE A N 1
ATOM 1237 C CA . ILE A 1 166 ? 0.582 -5.519 8.323 1.00 74.12 166 ILE A CA 1
ATOM 1238 C C . ILE A 1 166 ? 1.882 -5.959 7.622 1.00 74.12 166 ILE A C 1
ATOM 1240 O O . ILE A 1 166 ? 2.936 -6.063 8.242 1.00 74.12 166 ILE A O 1
ATOM 1244 N N . ARG A 1 167 ? 1.867 -6.131 6.292 1.00 68.62 167 ARG A N 1
ATOM 1245 C CA . ARG A 1 167 ? 3.062 -6.559 5.523 1.00 68.62 167 ARG A CA 1
ATOM 1246 C C . ARG A 1 167 ? 4.288 -5.629 5.660 1.00 68.62 167 ARG A C 1
ATOM 1248 O O . ARG A 1 167 ? 5.402 -6.052 5.368 1.00 68.62 167 ARG A O 1
ATOM 1255 N N . ALA A 1 168 ? 4.107 -4.375 6.078 1.00 60.69 168 ALA A N 1
ATOM 1256 C CA . ALA A 1 168 ? 5.176 -3.377 6.158 1.00 60.69 168 ALA A CA 1
ATOM 1257 C C . ALA A 1 168 ? 6.294 -3.725 7.163 1.00 60.69 168 ALA A C 1
ATOM 1259 O O . ALA A 1 168 ? 7.437 -3.344 6.908 1.00 60.69 168 ALA A O 1
ATOM 1260 N N . ARG A 1 169 ? 6.002 -4.463 8.249 1.00 60.75 169 ARG A N 1
ATOM 1261 C CA . ARG A 1 169 ? 6.993 -4.701 9.318 1.00 60.75 169 ARG A CA 1
ATOM 1262 C C . ARG A 1 169 ? 7.067 -6.118 9.901 1.00 60.75 169 ARG A C 1
ATOM 1264 O O . ARG A 1 169 ? 8.005 -6.395 10.636 1.00 60.75 169 ARG A O 1
ATOM 1271 N N . GLY A 1 170 ? 6.142 -7.014 9.563 1.00 59.88 170 GLY A N 1
ATOM 1272 C CA . GLY A 1 170 ? 6.097 -8.370 10.124 1.00 59.88 170 GLY A CA 1
ATOM 1273 C C . GLY A 1 170 ? 4.669 -8.785 10.451 1.00 59.88 170 GLY A C 1
ATOM 1274 O O . GLY A 1 170 ? 3.734 -8.024 10.201 1.00 59.88 170 GLY A O 1
ATOM 1275 N N . ASP A 1 171 ? 4.484 -9.999 10.965 1.00 67.19 171 ASP A N 1
ATOM 1276 C CA . ASP A 1 171 ? 3.164 -10.457 11.398 1.00 67.19 171 ASP A CA 1
ATOM 1277 C C . ASP A 1 171 ? 2.753 -9.689 12.663 1.00 67.19 171 ASP A C 1
ATOM 1279 O O . ASP A 1 171 ? 3.138 -10.026 13.778 1.00 67.19 171 ASP A O 1
ATOM 1283 N N . LEU A 1 172 ? 2.060 -8.565 12.471 1.00 80.06 172 LEU A N 1
ATOM 1284 C CA . LEU A 1 172 ? 1.459 -7.802 13.558 1.00 80.06 172 LEU A CA 1
ATOM 1285 C C . LEU A 1 172 ? 0.373 -8.679 14.187 1.00 80.06 172 LEU A C 1
ATOM 1287 O O . LEU A 1 172 ? -0.554 -9.064 13.483 1.00 80.06 172 LEU A O 1
ATOM 1291 N N . ALA A 1 173 ? 0.454 -8.981 15.476 1.00 86.69 173 ALA A N 1
ATOM 1292 C CA . ALA A 1 173 ? -0.599 -9.692 16.193 1.00 86.69 173 ALA A CA 1
ATOM 1293 C C . ALA A 1 173 ? -0.681 -9.144 17.616 1.00 86.69 173 ALA A C 1
ATOM 1295 O O . ALA A 1 173 ? -0.032 -9.664 18.514 1.00 86.69 173 ALA A O 1
ATOM 1296 N N . TRP A 1 174 ? -1.427 -8.054 17.786 1.00 89.62 174 TRP A N 1
ATOM 1297 C CA . TRP A 1 174 ? -1.581 -7.365 19.066 1.00 89.62 174 TRP A CA 1
ATOM 1298 C C . TRP A 1 174 ? -3.013 -7.518 19.560 1.00 89.62 174 TRP A C 1
ATOM 1300 O O . TRP A 1 174 ? -3.962 -7.311 18.800 1.00 89.62 174 TRP A O 1
ATOM 1310 N N . SER A 1 175 ? -3.175 -7.868 20.827 1.00 91.75 175 SER A N 1
ATOM 1311 C CA . SER A 1 175 ? -4.429 -7.720 21.556 1.00 91.75 175 SER A CA 1
ATOM 1312 C C . SER A 1 175 ? -4.792 -6.242 21.700 1.00 91.75 175 SER A C 1
ATOM 1314 O O . SER A 1 175 ? -3.934 -5.362 21.625 1.00 91.75 175 SER A O 1
ATOM 1316 N N . TRP A 1 176 ? -6.072 -5.942 21.917 1.00 92.69 176 TRP A N 1
ATOM 1317 C CA . TRP A 1 176 ? -6.503 -4.555 22.128 1.00 92.69 176 TRP A CA 1
ATOM 1318 C C . TRP A 1 176 ? -5.850 -3.886 23.341 1.00 92.69 176 TRP A C 1
ATOM 1320 O O . TRP A 1 176 ? -5.694 -2.666 23.342 1.00 92.69 176 TRP A O 1
ATOM 1330 N N . ASP A 1 177 ? -5.447 -4.666 24.343 1.00 90.06 177 ASP A N 1
ATOM 1331 C CA . ASP A 1 177 ? -4.824 -4.140 25.554 1.00 90.06 177 ASP A CA 1
ATOM 1332 C C . ASP A 1 177 ? -3.386 -3.681 25.315 1.00 90.06 177 ASP A C 1
ATOM 1334 O O . ASP A 1 177 ? -2.949 -2.734 25.965 1.00 90.06 177 ASP A O 1
ATOM 1338 N N . GLU A 1 178 ? -2.698 -4.269 24.336 1.00 89.81 178 GLU A N 1
ATOM 1339 C CA . GLU A 1 178 ? -1.349 -3.876 23.915 1.00 89.81 178 GLU A CA 1
ATOM 1340 C C . GLU A 1 178 ? -1.354 -2.625 23.023 1.00 89.81 178 GLU A C 1
ATOM 1342 O O . GLU A 1 178 ? -0.337 -1.937 22.926 1.00 89.81 178 GLU A O 1
ATOM 1347 N N . VAL A 1 179 ? -2.478 -2.303 22.370 1.00 89.44 179 VAL A N 1
ATOM 1348 C CA . VAL A 1 179 ? -2.583 -1.149 21.463 1.00 89.44 179 VAL A CA 1
ATOM 1349 C C . VAL A 1 179 ? -2.557 0.149 22.269 1.00 89.44 179 VAL A C 1
ATOM 1351 O O . VAL A 1 179 ? -3.492 0.467 23.005 1.00 89.44 179 VAL A O 1
ATOM 1354 N N . GLY A 1 180 ? -1.483 0.916 22.105 1.00 88.94 180 GLY A N 1
ATOM 1355 C CA . GLY A 1 180 ? -1.296 2.224 22.717 1.00 88.94 180 GLY A CA 1
ATOM 1356 C C . GLY A 1 180 ? -1.814 3.342 21.824 1.00 88.94 180 GLY A C 1
ATOM 1357 O O . GLY A 1 180 ? -3.021 3.488 21.597 1.00 88.94 180 GLY A O 1
ATOM 1358 N N . GLU A 1 181 ? -0.900 4.167 21.326 1.00 89.38 181 GLU A N 1
ATOM 1359 C CA . GLU A 1 181 ? -1.238 5.307 20.488 1.00 89.38 181 GLU A CA 1
ATOM 1360 C C . GLU A 1 181 ? -1.513 4.870 19.045 1.00 89.38 181 GLU A C 1
ATOM 1362 O O . GLU A 1 181 ? -0.814 4.050 18.447 1.00 89.38 181 GLU A O 1
ATOM 1367 N N . VAL A 1 182 ? -2.570 5.441 18.475 1.00 89.94 182 VAL A N 1
ATOM 1368 C CA . VAL A 1 182 ? -2.963 5.234 17.084 1.00 89.94 182 VAL A CA 1
ATOM 1369 C C . VAL A 1 182 ? -2.895 6.594 16.426 1.00 89.94 182 VAL A C 1
ATOM 1371 O O . VAL A 1 182 ? -3.625 7.503 16.823 1.00 89.94 182 VAL A O 1
ATOM 1374 N N . GLY A 1 183 ? -2.038 6.750 15.432 1.00 88.19 183 GLY A N 1
ATOM 1375 C CA . GLY A 1 183 ? -1.733 8.023 14.802 1.00 88.19 183 GLY A CA 1
ATOM 1376 C C . GLY A 1 183 ? -1.734 7.947 13.285 1.00 88.19 183 GLY A C 1
ATOM 1377 O O . GLY A 1 183 ? -1.910 6.893 12.670 1.00 88.19 183 GLY A O 1
ATOM 1378 N N . VAL A 1 184 ? -1.530 9.110 12.686 1.00 87.69 184 VAL A N 1
ATOM 1379 C CA . VAL A 1 184 ? -1.102 9.230 11.299 1.00 87.69 184 VAL A CA 1
ATOM 1380 C C . VAL A 1 184 ? 0.084 10.171 11.316 1.00 87.69 184 VAL A C 1
ATOM 1382 O O . VAL A 1 184 ? 0.023 11.202 11.983 1.00 87.69 184 VAL A O 1
ATOM 1385 N N . ASP A 1 185 ? 1.146 9.806 10.616 1.00 84.44 185 ASP A N 1
ATOM 1386 C CA . ASP A 1 185 ? 2.365 10.600 10.551 1.00 84.44 185 ASP A CA 1
ATOM 1387 C C . ASP A 1 185 ? 2.728 10.946 9.105 1.00 84.44 185 ASP A C 1
ATOM 1389 O O . ASP A 1 185 ? 2.458 10.166 8.184 1.00 84.44 185 ASP A O 1
ATOM 1393 N N . GLY A 1 186 ? 3.348 12.121 8.959 1.00 71.31 186 GLY A N 1
ATOM 1394 C CA . GLY A 1 186 ? 4.019 12.629 7.767 1.00 71.31 186 GLY A CA 1
ATOM 1395 C C . GLY A 1 186 ? 3.148 12.898 6.530 1.00 71.31 186 GLY A C 1
ATOM 1396 O O . GLY A 1 186 ? 2.075 12.332 6.344 1.00 71.31 186 GLY A O 1
ATOM 1397 N N . PRO A 1 187 ? 3.632 13.746 5.608 1.00 68.88 187 PRO A N 1
ATOM 1398 C CA . PRO A 1 187 ? 3.306 13.656 4.193 1.00 68.88 187 PRO A CA 1
ATOM 1399 C C . PRO A 1 187 ? 4.343 12.758 3.474 1.00 68.88 187 PRO A C 1
ATOM 1401 O O . PRO A 1 187 ? 5.530 13.094 3.472 1.00 68.88 187 PRO A O 1
ATOM 1404 N N . PRO A 1 188 ? 3.934 11.651 2.824 1.00 72.56 188 PRO A N 1
ATOM 1405 C CA . PRO A 1 188 ? 2.563 11.151 2.703 1.00 72.56 188 PRO A CA 1
ATOM 1406 C C . PRO A 1 188 ? 2.061 10.461 3.973 1.00 72.56 188 PRO A C 1
ATOM 1408 O O . PRO A 1 188 ? 2.831 9.798 4.666 1.00 72.56 188 PRO A O 1
ATOM 1411 N N . ALA A 1 189 ? 0.748 10.549 4.203 1.00 79.69 189 ALA A N 1
ATOM 1412 C CA . ALA A 1 189 ? 0.099 9.954 5.366 1.00 79.69 189 ALA A CA 1
ATOM 1413 C C . ALA A 1 189 ? 0.435 8.458 5.505 1.00 79.69 189 ALA A C 1
ATOM 1415 O O . ALA A 1 189 ? 0.220 7.658 4.583 1.00 79.69 189 ALA A O 1
ATOM 1416 N N . ALA A 1 190 ? 0.916 8.070 6.683 1.00 85.81 190 ALA A N 1
ATOM 1417 C CA . ALA A 1 190 ? 1.112 6.683 7.082 1.00 85.81 190 ALA A CA 1
ATOM 1418 C C . ALA A 1 190 ? 0.458 6.433 8.443 1.00 85.81 190 ALA A C 1
ATOM 1420 O O . ALA A 1 190 ? 0.623 7.22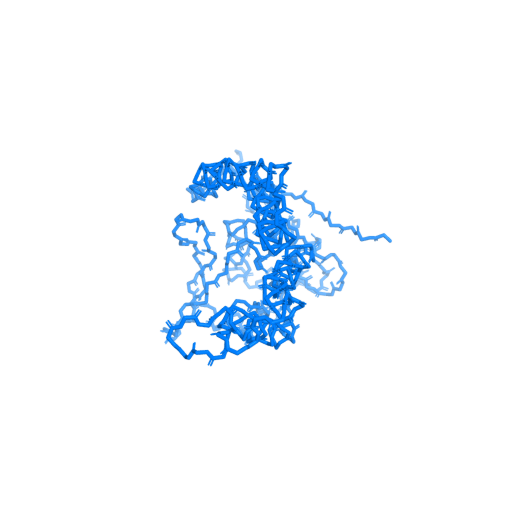0 9.367 1.00 85.81 190 ALA A O 1
ATOM 1421 N N . LEU A 1 191 ? -0.274 5.324 8.574 1.00 87.75 191 LEU A N 1
ATOM 1422 C CA . LEU A 1 191 ? -0.832 4.889 9.854 1.00 87.75 191 LEU A CA 1
ATOM 1423 C C . LEU A 1 191 ? 0.330 4.565 10.787 1.00 87.75 191 LEU A C 1
ATOM 1425 O O . LEU A 1 191 ? 1.199 3.786 10.397 1.00 87.75 191 LEU A O 1
ATOM 1429 N N . THR A 1 192 ? 0.312 5.106 11.999 1.00 89.19 192 THR A N 1
ATOM 1430 C CA . THR A 1 192 ? 1.243 4.761 13.074 1.00 89.19 192 THR A CA 1
ATOM 1431 C C . THR A 1 192 ? 0.496 4.031 14.183 1.00 89.19 192 THR A C 1
ATOM 1433 O O . THR A 1 192 ? -0.564 4.468 14.628 1.00 89.19 192 THR A O 1
ATOM 1436 N N . LEU A 1 193 ? 1.032 2.892 14.616 1.00 89.00 193 LEU A N 1
ATOM 1437 C CA . LEU A 1 193 ? 0.540 2.134 15.765 1.00 89.00 193 LEU A CA 1
ATOM 1438 C C . LEU A 1 193 ? 1.694 1.944 16.748 1.00 89.00 193 LEU A C 1
ATOM 1440 O O . LEU A 1 193 ? 2.731 1.398 16.365 1.00 89.00 193 LEU A O 1
ATOM 1444 N N . THR A 1 194 ? 1.525 2.363 17.998 1.00 88.88 194 THR A N 1
ATOM 1445 C CA . THR A 1 194 ? 2.475 2.089 19.084 1.00 88.88 194 THR A CA 1
ATOM 1446 C C . THR A 1 194 ? 1.878 1.096 20.069 1.00 88.88 194 THR A C 1
ATOM 1448 O O . THR A 1 194 ? 0.661 1.028 20.253 1.00 88.88 194 THR A O 1
ATOM 1451 N N . MET A 1 195 ? 2.740 0.300 20.697 1.00 87.38 195 MET A N 1
ATOM 1452 C CA . MET A 1 195 ? 2.339 -0.481 21.866 1.00 87.38 195 MET A CA 1
ATOM 1453 C C . MET A 1 195 ? 2.274 0.427 23.097 1.00 87.38 195 MET A C 1
ATOM 1455 O O . MET A 1 195 ? 3.047 1.383 23.185 1.00 87.38 195 MET A O 1
ATOM 1459 N N . LYS A 1 196 ? 1.405 0.107 24.065 1.00 85.06 196 LYS A N 1
ATOM 1460 C CA . LYS A 1 196 ? 1.343 0.827 25.352 1.00 85.06 196 LYS A CA 1
ATOM 1461 C C . LYS A 1 196 ? 2.688 0.848 26.083 1.00 85.06 196 LYS A C 1
ATOM 1463 O O . LYS A 1 196 ? 3.048 1.879 26.638 1.00 85.06 196 LYS A O 1
ATOM 1468 N N . ASP A 1 197 ? 3.461 -0.231 25.980 1.00 82.38 197 ASP A N 1
ATOM 1469 C CA . ASP A 1 197 ? 4.755 -0.376 26.660 1.00 82.38 197 ASP A CA 1
ATOM 1470 C C . ASP A 1 197 ? 5.927 0.298 25.913 1.00 82.38 197 ASP A C 1
ATOM 1472 O O . ASP A 1 197 ? 7.093 0.059 26.217 1.00 82.38 197 ASP A O 1
ATOM 1476 N N . GLY A 1 198 ? 5.646 1.146 24.913 1.00 63.34 198 GLY A N 1
ATOM 1477 C CA . GLY A 1 198 ? 6.657 2.008 24.287 1.00 63.34 198 GLY A CA 1
ATOM 1478 C C . GLY A 1 198 ? 7.527 1.352 23.208 1.00 63.34 198 GLY A C 1
ATOM 1479 O O . GLY A 1 198 ? 8.580 1.883 22.855 1.00 63.34 198 GLY A O 1
ATOM 1480 N N . TYR A 1 199 ? 7.104 0.220 22.640 1.00 66.81 199 TYR A N 1
ATOM 1481 C CA . TYR A 1 199 ? 7.819 -0.426 21.532 1.00 66.81 199 TYR A CA 1
ATOM 1482 C C . TYR A 1 199 ? 7.741 0.347 20.204 1.00 66.81 199 TYR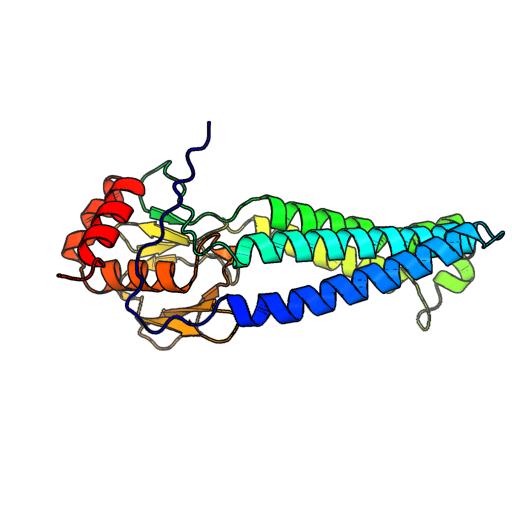 A C 1
ATOM 1484 O O . TYR A 1 199 ? 6.875 1.192 19.973 1.00 66.81 199 TYR A O 1
ATOM 1492 N N . VAL A 1 200 ? 8.661 -0.002 19.297 1.00 69.69 200 VAL A N 1
ATOM 1493 C CA . VAL A 1 200 ? 8.899 0.691 18.025 1.00 69.69 200 VAL A CA 1
ATOM 1494 C C . VAL A 1 200 ? 7.611 0.839 17.186 1.00 69.69 200 VAL A C 1
ATOM 1496 O O . VAL A 1 200 ? 7.002 -0.176 16.831 1.00 69.69 200 VAL A O 1
ATOM 1499 N N . PRO A 1 201 ? 7.227 2.066 16.771 1.00 79.50 201 PRO A N 1
ATOM 1500 C CA . PRO A 1 201 ? 5.968 2.331 16.074 1.00 79.50 201 PRO A CA 1
ATOM 1501 C C . PRO A 1 201 ? 5.876 1.567 14.758 1.00 79.50 201 PRO A C 1
ATOM 1503 O O . PRO A 1 201 ? 6.769 1.663 13.911 1.00 79.50 201 PRO A O 1
ATOM 1506 N N . VAL A 1 202 ? 4.795 0.819 14.558 1.00 84.25 202 VAL A N 1
ATOM 1507 C CA . VAL A 1 202 ? 4.502 0.158 13.287 1.00 84.25 202 VAL A CA 1
ATOM 1508 C C . VAL A 1 202 ? 3.870 1.175 12.350 1.00 84.25 202 VAL A C 1
ATOM 1510 O O . VAL A 1 202 ? 2.792 1.699 12.622 1.00 84.25 202 VAL A O 1
ATOM 1513 N N . THR A 1 203 ? 4.547 1.435 11.233 1.00 85.94 203 THR A N 1
ATOM 1514 C CA . THR A 1 203 ? 4.081 2.347 10.189 1.00 85.94 203 THR A CA 1
ATOM 1515 C C . THR A 1 203 ? 3.517 1.584 8.996 1.00 85.94 203 THR A C 1
ATOM 1517 O O . THR A 1 203 ? 4.107 0.613 8.512 1.00 85.94 203 THR A O 1
ATOM 1520 N N . ALA A 1 204 ? 2.369 2.025 8.482 1.00 84.69 204 ALA A N 1
ATOM 1521 C CA . ALA A 1 204 ? 1.749 1.441 7.300 1.00 84.69 204 ALA A CA 1
ATOM 1522 C C . ALA A 1 204 ? 1.169 2.516 6.380 1.00 84.69 204 ALA A C 1
ATOM 1524 O O . ALA A 1 204 ? 0.205 3.203 6.710 1.00 84.69 204 ALA A O 1
ATOM 1525 N N . SER A 1 205 ? 1.737 2.632 5.180 1.00 81.25 205 SER A N 1
ATOM 1526 C CA . SER A 1 205 ? 1.197 3.517 4.150 1.00 81.25 205 SER A CA 1
ATOM 1527 C C . SER A 1 205 ? -0.026 2.912 3.457 1.00 81.25 205 SER A C 1
ATOM 1529 O O . SER A 1 205 ? -0.276 1.699 3.506 1.00 81.25 205 SER A O 1
ATOM 1531 N N . MET A 1 206 ? -0.750 3.753 2.716 1.00 79.38 206 MET A N 1
ATOM 1532 C CA . MET A 1 206 ? -1.915 3.357 1.918 1.00 79.38 206 MET A CA 1
ATOM 1533 C C . MET A 1 206 ? -1.640 2.168 0.981 1.00 79.38 206 MET A C 1
ATOM 1535 O O . MET A 1 206 ? -2.525 1.346 0.747 1.00 79.38 206 MET A O 1
ATOM 1539 N N . ARG A 1 207 ? -0.402 2.014 0.486 1.00 76.25 207 ARG A N 1
ATOM 1540 C CA . ARG A 1 207 ? 0.011 0.872 -0.352 1.00 76.25 207 ARG A CA 1
ATOM 1541 C C . ARG A 1 207 ? -0.168 -0.470 0.362 1.00 76.25 207 ARG A C 1
ATOM 1543 O O . ARG A 1 207 ? -0.541 -1.453 -0.275 1.00 76.25 207 ARG A O 1
ATOM 1550 N N . TYR A 1 208 ? 0.116 -0.519 1.661 1.00 78.38 208 TYR A N 1
ATOM 1551 C CA . TYR A 1 208 ? 0.054 -1.747 2.455 1.00 78.38 208 TYR A CA 1
ATOM 1552 C C . TYR A 1 208 ? -1.314 -1.957 3.109 1.00 78.38 208 TYR A C 1
ATOM 1554 O O . TYR A 1 208 ? -1.709 -3.105 3.312 1.00 78.38 208 TYR A O 1
ATOM 1562 N N . LEU A 1 209 ? -2.048 -0.876 3.388 1.00 79.81 209 LEU A N 1
ATOM 1563 C CA . LEU A 1 209 ? -3.395 -0.920 3.967 1.00 79.81 209 LEU A CA 1
ATOM 1564 C C . LEU A 1 209 ? -4.496 -1.116 2.914 1.00 79.81 209 LEU A C 1
ATOM 1566 O O . LEU A 1 209 ? -5.528 -1.721 3.194 1.00 79.81 209 LEU A O 1
ATOM 1570 N N . GLY A 1 210 ? -4.300 -0.596 1.700 1.00 75.88 210 GLY A N 1
ATOM 1571 C CA . GLY A 1 210 ? -5.330 -0.530 0.657 1.00 75.88 210 GLY A CA 1
ATOM 1572 C C . GLY A 1 210 ? -6.368 0.575 0.840 1.00 75.88 210 GLY A C 1
ATOM 1573 O O . GLY A 1 210 ? -7.242 0.726 -0.018 1.00 75.88 210 GLY A O 1
ATOM 1574 N N . SER A 1 211 ? -6.265 1.310 1.945 1.00 79.81 211 SER A N 1
ATOM 1575 C CA . SER A 1 211 ? -7.243 2.270 2.450 1.00 79.81 211 SER A CA 1
ATOM 1576 C C . SER A 1 211 ? -6.541 3.529 2.945 1.00 79.81 211 SER A C 1
ATOM 1578 O O . SER A 1 211 ? -5.366 3.458 3.309 1.00 79.81 211 SER A O 1
ATOM 1580 N N . ASP A 1 212 ? -7.263 4.650 2.975 1.00 81.62 212 ASP A N 1
ATOM 1581 C CA . ASP A 1 212 ? -6.771 5.916 3.530 1.00 81.62 212 ASP A CA 1
ATOM 1582 C C . ASP A 1 212 ? -6.332 5.738 5.002 1.00 81.62 212 ASP A C 1
ATOM 1584 O O . ASP A 1 212 ? -7.170 5.391 5.844 1.00 81.62 212 ASP A O 1
ATOM 1588 N N . PRO A 1 213 ? -5.047 5.975 5.334 1.00 85.38 213 PRO A N 1
ATOM 1589 C CA . PRO A 1 213 ? -4.530 5.868 6.694 1.00 85.38 213 PRO A CA 1
ATOM 1590 C C . PRO A 1 213 ? -5.281 6.715 7.722 1.00 85.38 213 PRO A C 1
ATOM 1592 O O . PRO A 1 213 ? -5.438 6.266 8.852 1.00 85.38 213 PRO A O 1
ATOM 1595 N N . ASN A 1 214 ? -5.807 7.884 7.338 1.00 84.06 214 ASN A N 1
ATOM 1596 C CA . ASN A 1 214 ? -6.599 8.738 8.228 1.00 84.06 214 ASN A CA 1
ATOM 1597 C C . ASN A 1 214 ? -7.900 8.055 8.655 1.00 84.06 214 ASN A C 1
ATOM 1599 O O . ASN A 1 214 ? -8.252 8.039 9.835 1.00 84.06 214 ASN A O 1
ATOM 1603 N N . GLN A 1 215 ? -8.594 7.444 7.696 1.00 82.50 215 GLN A N 1
ATOM 1604 C CA . GLN A 1 215 ? -9.846 6.737 7.952 1.00 82.50 215 GLN A CA 1
ATOM 1605 C C . GLN A 1 215 ? -9.593 5.448 8.740 1.00 82.50 215 GLN A C 1
ATOM 1607 O O . GLN A 1 215 ? -10.319 5.140 9.682 1.00 82.50 215 GLN A O 1
ATOM 1612 N N . VAL A 1 216 ? -8.526 4.716 8.404 1.00 87.25 216 VAL A N 1
ATOM 1613 C CA . VAL A 1 216 ? -8.128 3.515 9.150 1.00 87.25 216 VAL A CA 1
ATOM 1614 C C . VAL A 1 216 ? -7.770 3.870 10.594 1.00 87.25 216 VAL A C 1
ATOM 1616 O O . VAL A 1 216 ? -8.249 3.201 11.505 1.00 87.25 216 VAL A O 1
ATOM 1619 N N . ALA A 1 217 ? -7.003 4.940 10.825 1.00 89.00 217 ALA A N 1
ATOM 1620 C CA . ALA A 1 217 ? -6.666 5.404 12.169 1.00 89.00 217 ALA A CA 1
ATOM 1621 C C . ALA A 1 217 ? -7.919 5.764 12.978 1.00 89.00 217 ALA A C 1
ATOM 1623 O O . ALA A 1 217 ? -8.024 5.385 14.142 1.00 89.00 217 ALA A O 1
ATOM 1624 N N . ALA A 1 218 ? -8.896 6.444 12.367 1.00 86.94 218 ALA A N 1
ATOM 1625 C CA . ALA A 1 218 ? -10.157 6.775 13.027 1.00 86.94 218 ALA A CA 1
ATOM 1626 C C . ALA A 1 218 ? -10.943 5.521 13.453 1.00 86.94 218 ALA A C 1
ATOM 1628 O O . ALA A 1 218 ? -11.399 5.453 14.592 1.00 86.94 218 ALA A O 1
ATOM 1629 N N . ILE A 1 219 ? -11.040 4.513 12.579 1.00 88.50 219 ILE A N 1
ATOM 1630 C CA . ILE A 1 219 ? -11.721 3.244 12.882 1.00 88.50 219 ILE A CA 1
ATOM 1631 C C . ILE A 1 219 ? -10.982 2.462 13.976 1.00 88.50 219 ILE A C 1
ATOM 1633 O O . ILE A 1 219 ? -11.609 1.922 14.884 1.00 88.50 219 ILE A O 1
ATOM 1637 N N . VAL A 1 220 ? -9.650 2.390 13.904 1.00 90.88 220 VAL A N 1
ATOM 1638 C CA . VAL A 1 220 ? -8.846 1.681 14.910 1.00 90.88 220 VAL A CA 1
ATOM 1639 C C . VAL A 1 220 ? -8.975 2.358 16.277 1.00 90.88 220 VAL A C 1
ATOM 1641 O O . VAL A 1 220 ? -9.166 1.658 17.267 1.00 90.88 220 VAL A O 1
ATOM 1644 N N . ARG A 1 221 ? -8.946 3.699 16.339 1.00 90.81 221 ARG A N 1
ATOM 1645 C CA . ARG A 1 221 ? -9.203 4.452 17.580 1.00 90.81 221 ARG A CA 1
ATOM 1646 C C . ARG A 1 221 ? -10.587 4.159 18.146 1.00 90.81 221 ARG A C 1
ATOM 1648 O O . ARG A 1 221 ? -10.685 3.867 19.326 1.00 90.81 221 ARG A O 1
ATOM 1655 N N . PHE A 1 222 ? -11.624 4.162 17.305 1.00 88.75 222 PHE A N 1
ATOM 1656 C CA . PHE A 1 222 ? -12.987 3.850 17.737 1.00 88.75 222 PHE A CA 1
ATOM 1657 C C . PHE A 1 222 ? -13.062 2.496 18.460 1.00 88.75 222 PHE A C 1
ATOM 1659 O O . PHE A 1 222 ? -13.495 2.442 19.602 1.00 88.75 222 PHE A O 1
ATOM 1666 N N . PHE A 1 223 ? -12.558 1.410 17.866 1.00 91.25 223 PHE A N 1
ATOM 1667 C CA . PHE A 1 223 ? -12.603 0.093 18.521 1.00 91.25 223 PHE A CA 1
ATOM 1668 C C . PHE A 1 223 ? -11.636 -0.058 19.703 1.00 91.25 223 PHE A C 1
ATOM 1670 O O . PHE A 1 223 ? -11.878 -0.877 20.593 1.00 91.25 223 PHE A O 1
ATOM 1677 N N . ARG A 1 224 ? -10.543 0.713 19.736 1.00 91.75 224 ARG A N 1
ATOM 1678 C CA . ARG A 1 224 ? -9.655 0.781 20.901 1.00 91.75 224 ARG A CA 1
ATOM 1679 C C . ARG A 1 224 ? -10.383 1.418 22.087 1.00 91.75 224 ARG A C 1
ATOM 1681 O O . ARG A 1 224 ? -10.385 0.821 23.159 1.00 91.75 224 ARG A O 1
ATOM 1688 N N . ASP A 1 225 ? -11.017 2.566 21.863 1.00 91.62 225 ASP A N 1
ATOM 1689 C CA . ASP A 1 225 ? -11.625 3.406 22.901 1.00 91.62 225 ASP A CA 1
ATOM 1690 C C . ASP A 1 225 ? -13.020 2.908 23.334 1.00 91.62 225 ASP A C 1
ATOM 1692 O O . ASP A 1 225 ? -13.433 3.180 24.456 1.00 91.62 225 ASP A O 1
ATOM 1696 N N . HIS A 1 226 ? -13.700 2.121 22.490 1.00 90.88 226 HIS A N 1
ATOM 1697 C CA . HIS A 1 226 ? -15.025 1.534 22.741 1.00 90.88 226 HIS A CA 1
ATOM 1698 C C . HIS A 1 226 ? -14.973 -0.006 22.794 1.00 90.88 226 HIS A C 1
ATOM 1700 O O . HIS A 1 226 ? -15.320 -0.678 21.811 1.00 90.88 226 HIS A O 1
ATOM 1706 N N . PRO A 1 227 ? -14.502 -0.614 23.903 1.00 91.62 227 PRO A N 1
ATOM 1707 C CA . PRO A 1 227 ? -14.425 -2.068 24.038 1.00 91.62 227 PRO A CA 1
ATOM 1708 C C . PRO A 1 227 ? -15.774 -2.783 23.886 1.00 91.62 227 PRO A C 1
ATOM 1710 O O . PRO A 1 227 ? -15.819 -3.886 23.338 1.00 91.62 227 PRO A O 1
ATOM 1713 N N . GLU A 1 228 ? -16.865 -2.145 24.301 1.00 91.75 228 GLU A N 1
ATOM 1714 C CA . GLU A 1 228 ? -18.241 -2.632 24.194 1.00 91.75 228 GLU A CA 1
ATOM 1715 C C . GLU A 1 228 ? -18.690 -2.861 22.743 1.00 91.75 228 GLU A C 1
ATOM 1717 O O . GLU A 1 228 ? -19.461 -3.777 22.454 1.00 91.75 228 GLU A O 1
ATOM 1722 N N . GLU A 1 229 ? -18.145 -2.093 21.799 1.00 90.31 229 GLU A N 1
ATOM 1723 C CA . GLU A 1 229 ? -18.499 -2.176 20.381 1.00 90.31 229 GLU A CA 1
ATOM 1724 C C . GLU A 1 229 ? -17.760 -3.310 19.659 1.00 90.31 229 GLU A C 1
ATOM 1726 O O . GLU A 1 229 ? -18.172 -3.737 18.581 1.00 90.31 229 GLU A O 1
ATOM 1731 N N . ARG A 1 230 ? -16.686 -3.866 20.238 1.00 91.25 230 ARG A N 1
ATOM 1732 C CA . ARG A 1 230 ? -15.825 -4.867 19.574 1.00 91.25 230 ARG A CA 1
ATOM 1733 C C . ARG A 1 230 ? -16.573 -6.141 19.188 1.00 91.25 230 ARG A C 1
ATOM 1735 O O . ARG A 1 230 ? -16.200 -6.784 18.206 1.00 91.25 230 ARG A O 1
ATOM 1742 N N . ALA A 1 231 ? -17.657 -6.484 19.885 1.00 90.12 231 ALA A N 1
ATOM 1743 C CA . ALA A 1 231 ? -18.492 -7.641 19.561 1.00 90.12 231 ALA A CA 1
ATOM 1744 C C . ALA A 1 231 ? -19.052 -7.587 18.125 1.00 90.12 231 ALA A C 1
ATOM 1746 O O . ALA A 1 231 ? -19.245 -8.627 17.490 1.00 90.12 231 ALA A O 1
ATOM 1747 N N . ILE A 1 232 ? -19.252 -6.389 17.560 1.00 89.44 232 ILE A N 1
ATOM 1748 C CA . ILE A 1 232 ? -19.736 -6.241 16.184 1.00 89.44 232 ILE A CA 1
ATOM 1749 C C . ILE A 1 232 ? -18.728 -6.740 15.142 1.00 89.44 232 ILE A C 1
ATOM 1751 O O . ILE A 1 232 ? -19.128 -7.150 14.053 1.00 89.44 232 ILE A O 1
ATOM 1755 N N . LEU A 1 233 ? -17.432 -6.789 15.475 1.00 86.75 233 LEU A N 1
ATOM 1756 C CA . LEU A 1 233 ? -16.397 -7.326 14.590 1.00 86.75 233 LEU A CA 1
ATOM 1757 C C . LEU A 1 233 ? -16.639 -8.813 14.297 1.00 86.75 233 LEU A C 1
ATOM 1759 O O . LEU A 1 233 ? -16.344 -9.267 13.192 1.00 86.75 233 LEU A O 1
ATOM 1763 N N . ALA A 1 234 ? -17.245 -9.567 15.222 1.00 87.06 234 ALA A N 1
ATOM 1764 C CA . ALA A 1 234 ? -17.625 -10.961 14.982 1.00 87.06 234 ALA A CA 1
ATOM 1765 C C . ALA A 1 234 ? -18.731 -11.102 13.922 1.00 87.06 234 ALA A C 1
ATOM 1767 O O . ALA A 1 234 ? -18.747 -12.087 13.185 1.00 87.06 234 ALA A O 1
ATOM 1768 N N . ARG A 1 235 ? -19.614 -10.099 13.794 1.00 83.25 235 ARG A N 1
ATOM 1769 C CA . ARG A 1 235 ? -20.710 -10.077 12.806 1.00 83.25 235 ARG A CA 1
ATOM 1770 C C . ARG A 1 235 ? -20.226 -9.797 11.379 1.00 83.25 235 ARG A C 1
ATOM 1772 O O . ARG A 1 235 ? -20.981 -9.986 10.429 1.00 83.25 235 ARG A O 1
ATOM 1779 N N . GLY A 1 236 ? -18.967 -9.387 11.222 1.00 81.94 236 GLY A N 1
ATOM 1780 C CA . GLY A 1 236 ? -18.298 -9.215 9.936 1.00 81.94 236 GLY A CA 1
ATOM 1781 C C . GLY A 1 236 ? -17.944 -7.766 9.611 1.00 81.94 236 GLY A C 1
ATOM 1782 O O . GLY A 1 236 ? -18.440 -6.812 10.211 1.00 81.94 236 GLY A O 1
ATOM 1783 N N . GLY A 1 237 ? -17.060 -7.604 8.624 1.00 80.94 237 GLY A N 1
ATOM 1784 C CA . GLY A 1 237 ? -16.445 -6.314 8.314 1.00 80.94 237 GLY A CA 1
ATOM 1785 C C . GLY A 1 237 ? -17.417 -5.228 7.859 1.00 80.94 237 GLY A C 1
ATOM 1786 O O . GLY A 1 237 ? -17.186 -4.062 8.147 1.00 80.94 237 GLY A O 1
ATOM 1787 N N . GLN A 1 238 ? -18.518 -5.573 7.188 1.00 81.94 238 GLN A N 1
ATOM 1788 C CA . GLN A 1 238 ? -19.485 -4.558 6.757 1.00 81.94 238 GLN A CA 1
ATOM 1789 C C . GLN A 1 238 ? -20.232 -3.941 7.948 1.00 81.94 238 GLN A C 1
ATOM 1791 O O . GLN A 1 238 ? -20.220 -2.725 8.093 1.00 81.94 238 GLN A O 1
ATOM 1796 N N . ALA A 1 239 ? -20.789 -4.765 8.842 1.00 84.00 239 ALA A N 1
ATOM 1797 C CA . ALA A 1 239 ? -21.506 -4.285 10.026 1.00 84.00 239 ALA A CA 1
ATOM 1798 C C . ALA A 1 239 ? -20.605 -3.446 10.947 1.00 84.00 239 ALA A C 1
ATOM 1800 O O . ALA A 1 239 ? -21.022 -2.407 11.452 1.00 84.00 239 ALA A O 1
ATOM 1801 N N . ALA A 1 240 ? -19.349 -3.866 11.121 1.00 84.38 240 ALA A N 1
ATOM 1802 C CA . ALA A 1 240 ? -18.373 -3.109 11.895 1.00 84.38 240 ALA A CA 1
ATOM 1803 C C . ALA A 1 240 ? -18.019 -1.762 11.257 1.00 84.38 240 ALA A C 1
ATOM 1805 O O . ALA A 1 240 ? -17.879 -0.765 11.964 1.00 84.38 240 ALA A O 1
ATOM 1806 N N . LEU A 1 241 ? -17.889 -1.724 9.926 1.00 83.62 241 LEU A N 1
ATOM 1807 C CA . LEU A 1 241 ? -17.636 -0.479 9.211 1.00 83.62 241 LEU A CA 1
ATOM 1808 C C . LEU A 1 241 ? -18.830 0.470 9.308 1.00 83.62 241 LEU A C 1
ATOM 1810 O O . LEU A 1 241 ? -18.621 1.656 9.523 1.00 83.62 241 LEU A O 1
ATOM 1814 N N . ASP A 1 242 ? -20.052 -0.039 9.163 1.00 83.75 242 ASP A N 1
ATOM 1815 C CA . ASP A 1 242 ? -21.268 0.770 9.249 1.00 83.75 242 ASP A CA 1
ATOM 1816 C C . ASP A 1 242 ? -21.443 1.350 10.658 1.00 83.75 242 ASP A C 1
ATOM 1818 O O . ASP A 1 242 ? -21.658 2.550 10.795 1.00 83.75 242 ASP A O 1
ATOM 1822 N N . ARG A 1 243 ? -21.201 0.556 11.708 1.00 85.12 243 ARG A N 1
ATOM 1823 C CA . ARG A 1 243 ? -21.237 1.048 13.093 1.00 85.12 243 ARG A CA 1
ATOM 1824 C C . ARG A 1 243 ? -20.197 2.128 13.369 1.00 85.12 243 ARG A C 1
ATOM 1826 O O . ARG A 1 243 ? -20.531 3.148 13.970 1.00 85.12 243 ARG A O 1
ATOM 1833 N N . ALA A 1 244 ? -18.957 1.916 12.925 1.00 83.75 244 ALA A N 1
ATOM 1834 C CA . ALA A 1 244 ? -17.910 2.924 13.041 1.00 83.75 244 ALA A CA 1
ATOM 1835 C C . ALA A 1 244 ? -18.258 4.177 12.221 1.00 83.75 244 ALA A C 1
ATOM 1837 O O . ALA A 1 244 ? -18.022 5.287 12.678 1.00 83.75 244 ALA A O 1
ATOM 1838 N N . ALA A 1 245 ? -18.858 4.021 11.036 1.00 81.31 245 ALA A N 1
ATOM 1839 C CA . ALA A 1 245 ? -19.319 5.137 10.216 1.00 81.31 245 ALA A CA 1
ATOM 1840 C C . ALA A 1 245 ? -20.384 5.970 10.923 1.00 81.31 245 ALA A C 1
ATOM 1842 O O . ALA A 1 245 ? -20.309 7.193 10.896 1.00 81.31 245 ALA A O 1
ATOM 1843 N N . ASP A 1 246 ? -21.358 5.315 11.548 1.00 83.50 246 ASP A N 1
ATOM 1844 C CA . ASP A 1 246 ? -22.443 5.990 12.251 1.00 83.50 246 ASP A CA 1
ATOM 1845 C C . ASP A 1 246 ? -21.936 6.716 13.499 1.00 83.50 246 ASP A C 1
ATOM 1847 O O . ASP A 1 246 ? -22.359 7.835 13.760 1.00 83.50 246 ASP A O 1
ATOM 1851 N N . ALA A 1 247 ? -20.981 6.130 14.226 1.00 80.75 247 ALA A N 1
ATOM 1852 C CA . ALA A 1 247 ? -20.363 6.769 15.388 1.00 80.75 247 ALA A CA 1
ATOM 1853 C C . ALA A 1 247 ? -19.405 7.920 15.026 1.00 80.75 247 ALA A C 1
ATOM 1855 O O . ALA A 1 247 ? -19.211 8.832 15.823 1.00 80.75 247 ALA A O 1
ATOM 1856 N N . LEU A 1 248 ? -18.775 7.866 13.847 1.00 76.56 248 LEU A N 1
ATOM 1857 C CA . LEU A 1 248 ? -17.819 8.876 13.374 1.00 76.56 248 LEU A CA 1
ATOM 1858 C C . LEU A 1 248 ? -18.473 9.991 12.543 1.00 76.56 248 LEU A C 1
ATOM 1860 O O . LEU A 1 248 ? -17.777 10.928 12.143 1.00 76.56 248 LEU A O 1
ATOM 1864 N N . ARG A 1 249 ? -19.782 9.906 12.270 1.00 73.56 249 ARG A N 1
ATOM 1865 C CA . ARG A 1 249 ? -20.533 11.008 11.662 1.00 73.56 249 ARG A CA 1
ATOM 1866 C C . ARG A 1 249 ? -20.569 12.200 12.627 1.00 73.56 249 ARG A C 1
ATOM 1868 O O . ARG A 1 249 ? -20.732 11.989 13.828 1.00 73.56 249 ARG A O 1
ATOM 1875 N N . PRO A 1 250 ? -20.428 13.440 12.128 1.00 55.75 250 PRO A N 1
ATOM 1876 C CA . PRO A 1 250 ? -20.739 14.614 12.931 1.00 55.75 250 PRO A CA 1
ATOM 1877 C C . PRO A 1 250 ? -22.181 14.497 13.438 1.00 55.75 250 PRO A C 1
ATOM 1879 O O . PRO A 1 250 ? -23.065 14.111 12.674 1.00 55.75 250 PRO A O 1
ATOM 1882 N N . LEU A 1 251 ? -22.398 14.782 14.721 1.00 49.44 251 LEU A N 1
ATOM 1883 C CA . LEU A 1 251 ? -23.735 15.100 15.208 1.00 49.44 251 LEU A CA 1
ATOM 1884 C C . LEU A 1 251 ? -24.057 16.480 14.627 1.00 49.44 251 LEU A C 1
ATOM 1886 O O . LEU A 1 251 ? -23.322 17.426 14.917 1.00 49.44 251 LEU A O 1
ATOM 1890 N N . ASP A 1 252 ? -25.051 16.541 13.742 1.00 40.50 252 ASP A N 1
ATOM 1891 C CA . ASP A 1 252 ? -25.583 17.799 13.202 1.00 40.50 252 ASP A CA 1
ATOM 1892 C C . ASP A 1 252 ? -26.149 18.690 14.321 1.00 40.50 252 ASP A C 1
ATOM 1894 O O . ASP A 1 252 ? -26.776 18.139 15.262 1.00 40.50 252 ASP A O 1
#

Secondary structure (DSSP, 8-state):
---EEEE---SSS----TTHHHHHHHHHHHHHHHHHHHHHHHHHH---HHHHHHHHHHHHHHHHHHHHHHHHHHHHH---EEEE-SSSSEEE---SHHHHHHHHHHHHHTHHHHHHHHTTTHHHHT-TTT-TTHHHHHHHHHHHHHHHHHTSPSS-EE-SSEEEEETTTEEEEEETTTEEEEEEETTTTEEEEEETT-PPPEEEEHHHHSS-HHHHHHHHHHHHH-GGGGGGGGG-HHHHHHHHHHHHS---